Protein AF-A0AAD4I591-F1 (afdb_monomer_lite)

Structure (mmCIF, N/CA/C/O backbone):
data_AF-A0AAD4I591-F1
#
_entry.id   AF-A0AAD4I591-F1
#
loop_
_atom_site.group_PDB
_atom_site.id
_atom_site.type_symbol
_atom_site.label_atom_id
_atom_site.label_alt_id
_atom_site.label_comp_id
_atom_site.label_asym_id
_atom_site.label_entity_id
_atom_site.label_seq_id
_atom_site.pdbx_PDB_ins_code
_atom_site.Cartn_x
_atom_site.Cartn_y
_atom_site.Cartn_z
_atom_site.occupancy
_atom_site.B_iso_or_equiv
_atom_site.auth_seq_id
_atom_site.auth_comp_id
_atom_site.auth_asym_id
_atom_site.auth_atom_id
_atom_site.pdbx_PDB_model_num
ATOM 1 N N . MET A 1 1 ? 13.982 -18.027 42.785 1.00 42.19 1 MET A N 1
ATOM 2 C CA . MET A 1 1 ? 13.248 -16.759 42.593 1.00 42.19 1 MET A CA 1
ATOM 3 C C . MET A 1 1 ? 14.279 -15.648 42.634 1.00 42.19 1 MET A C 1
ATOM 5 O O . MET A 1 1 ? 14.661 -15.231 43.717 1.00 42.19 1 MET A O 1
ATOM 9 N N . GLU A 1 2 ? 14.818 -15.269 41.477 1.00 45.62 2 GLU A N 1
ATOM 10 C CA . GLU A 1 2 ? 15.781 -14.168 41.370 1.00 45.62 2 GLU A CA 1
ATOM 11 C C . GLU A 1 2 ? 15.021 -12.859 41.145 1.00 45.62 2 GLU A C 1
ATOM 13 O O . GLU A 1 2 ? 14.166 -12.769 40.264 1.00 45.62 2 GLU A O 1
ATOM 18 N N . ALA A 1 3 ? 15.287 -11.869 41.996 1.00 47.56 3 ALA A N 1
ATOM 19 C CA . ALA A 1 3 ? 14.686 -10.546 41.934 1.00 47.56 3 ALA A CA 1
ATOM 20 C C . ALA A 1 3 ? 15.500 -9.650 40.988 1.00 47.56 3 ALA A C 1
ATOM 22 O O . ALA A 1 3 ? 16.698 -9.457 41.189 1.00 47.56 3 ALA A O 1
ATOM 23 N N . PHE A 1 4 ? 14.847 -9.082 39.973 1.00 53.62 4 PHE A N 1
ATOM 24 C CA . PHE A 1 4 ? 15.436 -8.038 39.135 1.00 53.62 4 PHE A CA 1
ATOM 25 C C . PHE A 1 4 ? 15.502 -6.706 39.904 1.00 53.62 4 PHE A C 1
ATOM 27 O O . PHE A 1 4 ? 14.545 -6.367 40.607 1.00 53.62 4 PHE A O 1
ATOM 34 N N . PRO A 1 5 ? 16.586 -5.917 39.777 1.00 58.22 5 PRO A N 1
ATOM 35 C CA . PRO A 1 5 ? 16.683 -4.630 40.449 1.00 58.22 5 PRO A CA 1
ATOM 36 C C . PRO A 1 5 ? 15.761 -3.591 39.794 1.00 58.22 5 PRO A C 1
ATOM 38 O O . PRO A 1 5 ? 15.759 -3.399 38.578 1.00 58.22 5 PRO A O 1
ATOM 41 N N . TYR A 1 6 ? 14.992 -2.899 40.633 1.00 59.50 6 TYR A N 1
ATOM 42 C CA . TYR A 1 6 ? 14.165 -1.753 40.265 1.00 59.50 6 TYR A CA 1
ATOM 43 C C . TYR A 1 6 ? 15.046 -0.538 39.938 1.00 59.50 6 TYR A C 1
ATOM 45 O O . TYR A 1 6 ? 15.875 -0.129 40.751 1.00 59.50 6 TYR A O 1
ATOM 53 N N . ILE A 1 7 ? 14.851 0.054 38.757 1.00 50.44 7 ILE A N 1
ATOM 54 C CA . ILE A 1 7 ? 15.525 1.282 38.314 1.00 50.44 7 ILE A CA 1
ATOM 55 C C . ILE A 1 7 ? 14.495 2.416 38.331 1.00 50.44 7 ILE A C 1
ATOM 57 O O . ILE A 1 7 ? 13.458 2.327 37.676 1.00 50.44 7 ILE A O 1
ATOM 61 N N . SER A 1 8 ? 14.772 3.482 39.085 1.00 45.28 8 SER A N 1
ATOM 62 C CA . SER A 1 8 ? 13.875 4.634 39.220 1.00 45.28 8 SER A CA 1
ATOM 63 C C . SER A 1 8 ? 13.848 5.505 37.948 1.00 45.28 8 SER A C 1
ATOM 65 O O . SER A 1 8 ? 14.886 5.729 37.318 1.00 45.28 8 SER A O 1
ATOM 67 N N . PRO A 1 9 ? 12.683 6.058 37.557 1.00 44.25 9 PRO A N 1
ATOM 68 C CA . PRO A 1 9 ? 12.544 6.853 36.343 1.00 44.25 9 PRO A CA 1
ATOM 69 C C . PRO A 1 9 ? 12.802 8.336 36.626 1.00 44.25 9 PRO A C 1
ATOM 71 O O . PRO A 1 9 ? 11.922 9.168 36.451 1.00 44.25 9 PRO A O 1
ATOM 74 N N . GLN A 1 10 ? 14.003 8.694 37.077 1.00 47.44 10 GLN A N 1
ATOM 75 C CA . GLN A 1 10 ? 14.439 10.093 37.082 1.00 47.44 10 GLN A CA 1
ATOM 76 C C . GLN A 1 10 ? 15.934 10.173 36.822 1.00 47.44 10 GLN A C 1
ATOM 78 O O . GLN A 1 10 ? 16.696 10.267 37.771 1.00 47.44 10 GLN A O 1
ATOM 83 N N . LEU A 1 11 ? 16.345 10.103 35.549 1.00 50.50 11 LEU A N 1
ATOM 84 C CA . LEU A 1 11 ? 17.637 10.622 35.059 1.00 50.50 11 LEU A CA 1
ATOM 85 C C . LEU A 1 11 ? 17.836 10.319 33.566 1.00 50.50 11 LEU A C 1
ATOM 87 O O . LEU A 1 11 ? 18.736 9.571 33.214 1.00 50.50 11 LEU A O 1
ATOM 91 N N . LYS A 1 12 ? 17.030 10.900 32.664 1.00 46.44 12 LYS A N 1
ATOM 92 C CA . LYS A 1 12 ? 17.409 11.030 31.235 1.00 46.44 12 LYS A CA 1
ATOM 93 C C . LYS A 1 12 ? 16.804 12.268 30.565 1.00 46.44 12 LYS A C 1
ATOM 95 O O . LYS A 1 12 ? 16.137 12.138 29.558 1.00 46.44 12 LYS A O 1
ATOM 100 N N . TYR A 1 13 ? 17.057 13.458 31.110 1.00 46.97 13 TYR A N 1
ATOM 101 C CA . TYR A 1 13 ? 17.073 14.720 30.349 1.00 46.97 13 TYR A CA 1
ATOM 102 C C . TYR A 1 13 ? 17.974 15.710 31.096 1.00 46.97 13 TYR A C 1
ATOM 104 O O . TYR A 1 13 ? 17.528 16.454 31.962 1.00 46.97 13 TYR A O 1
ATOM 112 N N . SER A 1 14 ? 19.274 15.671 30.810 1.00 47.94 14 SER A N 1
ATOM 113 C CA . SER A 1 14 ? 20.259 16.611 31.355 1.00 47.94 14 SER A CA 1
ATOM 114 C C . SER A 1 14 ? 21.158 17.069 30.216 1.00 47.94 14 SER A C 1
ATOM 116 O O . SER A 1 14 ? 22.250 16.546 30.019 1.00 47.94 14 SER A O 1
ATOM 118 N N . GLY A 1 15 ? 20.641 18.016 29.438 1.00 50.25 15 GLY A N 1
ATOM 119 C CA . GLY A 1 15 ? 21.371 18.693 28.369 1.00 50.25 15 GLY A CA 1
ATOM 120 C C . GLY A 1 15 ? 21.110 20.197 28.309 1.00 50.25 15 GLY A C 1
ATOM 121 O O . GLY A 1 15 ? 21.492 20.812 27.327 1.00 50.25 15 GLY A O 1
ATOM 122 N N . LEU A 1 16 ? 20.466 20.788 29.324 1.00 46.84 16 LEU A N 1
ATOM 123 C CA . LEU A 1 16 ? 20.370 22.243 29.457 1.00 46.84 16 LEU A CA 1
ATOM 124 C C . LEU A 1 16 ? 21.172 22.698 30.667 1.00 46.84 16 LEU A C 1
ATOM 126 O O . LEU A 1 16 ? 21.016 22.172 31.774 1.00 46.84 16 LEU A O 1
ATOM 130 N N . THR A 1 17 ? 22.027 23.687 30.446 1.00 59.69 17 THR A N 1
ATOM 131 C CA . THR A 1 17 ? 22.798 24.328 31.504 1.00 59.69 17 THR A CA 1
ATOM 132 C C . THR A 1 17 ? 21.902 25.249 32.333 1.00 59.69 17 THR A C 1
ATOM 134 O O . THR A 1 17 ? 20.896 25.782 31.866 1.00 59.69 17 THR A O 1
ATOM 137 N N . ARG A 1 18 ? 22.261 25.452 33.607 1.00 48.25 18 ARG A N 1
ATOM 138 C CA . ARG A 1 18 ? 21.497 26.275 34.563 1.00 48.25 18 ARG A CA 1
ATOM 139 C C . ARG A 1 18 ? 21.280 27.723 34.084 1.00 48.25 18 ARG A C 1
ATOM 141 O O . ARG A 1 18 ? 20.296 28.331 34.480 1.00 48.25 18 ARG A O 1
ATOM 148 N N . GLN A 1 19 ? 22.143 28.237 33.207 1.00 52.19 19 GLN A N 1
ATOM 149 C CA . GLN A 1 19 ? 22.030 29.574 32.612 1.00 52.19 19 GLN A CA 1
ATOM 150 C C . GLN A 1 19 ? 20.977 29.682 31.495 1.00 52.19 19 GLN A C 1
ATOM 152 O O . GLN A 1 19 ? 20.531 30.784 31.206 1.00 52.19 19 GLN A O 1
ATOM 157 N N . GLU A 1 20 ? 20.524 28.572 30.907 1.00 53.66 20 GLU A N 1
ATOM 158 C CA . GLU A 1 20 ? 19.493 28.571 29.853 1.00 53.66 20 GLU A CA 1
ATOM 159 C C . GLU A 1 20 ? 18.064 28.471 30.423 1.00 53.66 20 GLU A C 1
ATOM 161 O O . GLU A 1 20 ? 17.091 28.713 29.713 1.00 53.66 20 GLU A O 1
ATOM 166 N N . ARG A 1 21 ? 17.920 28.146 31.720 1.00 55.44 21 ARG A N 1
ATOM 167 C CA . ARG A 1 21 ? 16.627 28.120 32.436 1.00 55.44 21 ARG A CA 1
ATOM 168 C C . ARG A 1 21 ? 16.171 29.486 32.951 1.00 55.44 21 ARG A C 1
ATOM 170 O O . ARG A 1 21 ? 14.994 29.642 33.260 1.00 55.44 21 ARG A O 1
ATOM 177 N N . GLU A 1 22 ? 17.071 30.458 33.049 1.00 50.19 22 GLU A N 1
ATOM 178 C CA . GLU A 1 22 ? 16.792 31.783 33.607 1.00 50.19 22 GLU A CA 1
ATOM 179 C C . GLU A 1 22 ? 16.960 32.824 32.492 1.00 50.19 22 GLU A C 1
ATOM 181 O O . GLU A 1 22 ? 18.050 33.327 32.237 1.00 50.19 22 GLU A O 1
ATOM 186 N N . GLY A 1 23 ? 15.871 33.084 31.759 1.00 52.31 23 GLY A N 1
ATOM 187 C CA . GLY A 1 23 ? 15.857 33.952 30.583 1.00 52.31 23 GLY A CA 1
ATOM 188 C C . GLY A 1 23 ? 16.384 35.361 30.858 1.00 52.31 23 GLY A C 1
ATOM 189 O O . GLY A 1 23 ? 15.701 36.179 31.472 1.00 52.31 23 GLY A O 1
ATOM 190 N N . LEU A 1 24 ? 17.576 35.657 30.334 1.00 40.91 24 LEU A N 1
ATOM 191 C CA . LEU A 1 24 ? 18.150 36.997 30.247 1.00 40.91 24 LEU A CA 1
ATOM 192 C C . LEU A 1 24 ? 18.848 37.170 28.890 1.00 40.91 24 LEU A C 1
ATOM 194 O O . LEU A 1 24 ? 19.688 36.367 28.489 1.00 40.91 24 LEU A O 1
ATOM 198 N N . ALA A 1 25 ? 18.468 38.228 28.173 1.00 44.16 25 ALA A N 1
ATOM 199 C CA . ALA A 1 25 ? 18.944 38.556 26.834 1.00 44.16 25 ALA A CA 1
ATOM 200 C C . ALA A 1 25 ? 20.448 38.889 26.816 1.00 44.16 25 ALA A C 1
ATOM 202 O O . ALA A 1 25 ? 20.895 39.820 27.492 1.00 44.16 25 ALA A O 1
ATOM 203 N N . ALA A 1 26 ? 21.224 38.172 25.998 1.00 38.06 26 ALA A N 1
ATOM 204 C CA . ALA A 1 26 ? 22.636 38.463 25.775 1.00 38.06 26 ALA A CA 1
ATOM 205 C C . ALA A 1 26 ? 22.819 39.373 24.549 1.00 38.06 26 ALA A C 1
ATOM 207 O O . ALA A 1 26 ? 22.425 39.043 23.433 1.00 38.06 26 ALA A O 1
ATOM 208 N N . LYS A 1 27 ? 23.418 40.540 24.804 1.00 36.91 27 LYS A N 1
ATOM 209 C CA . LYS A 1 27 ? 23.790 41.584 23.842 1.00 36.91 27 LYS A CA 1
ATOM 210 C C . LYS A 1 27 ? 24.867 41.097 22.865 1.00 36.91 27 LYS A C 1
ATOM 212 O O . LYS A 1 27 ? 25.869 40.524 23.290 1.00 36.91 27 LYS A O 1
ATOM 217 N N . GLU A 1 28 ? 24.694 41.429 21.589 1.00 38.03 28 GLU A N 1
ATOM 218 C CA . GLU A 1 28 ? 25.698 41.274 20.533 1.00 38.03 28 GLU A CA 1
ATOM 219 C C . GLU A 1 28 ? 26.996 42.036 20.849 1.00 38.03 28 GLU A C 1
ATOM 221 O O . GLU A 1 28 ? 26.977 43.184 21.306 1.00 38.03 28 GLU A O 1
ATOM 226 N N . LYS A 1 29 ? 28.137 41.411 20.538 1.00 37.94 29 LYS A N 1
ATOM 227 C CA . LYS A 1 29 ? 29.426 42.083 20.327 1.00 37.94 29 LYS A CA 1
ATOM 228 C C . LYS A 1 29 ? 30.139 41.477 19.109 1.00 37.94 29 LYS A C 1
ATOM 230 O O . LYS A 1 29 ? 29.993 40.280 18.866 1.00 37.94 29 LYS A O 1
ATOM 235 N N . PRO A 1 30 ? 30.891 42.289 18.344 1.00 34.69 30 PRO A N 1
ATOM 236 C CA . PRO A 1 30 ? 31.357 41.933 17.007 1.00 34.69 30 PRO A CA 1
ATOM 237 C C . PRO A 1 30 ? 32.593 41.027 17.046 1.00 34.69 30 PRO A C 1
ATOM 239 O O . PRO A 1 30 ? 33.481 41.210 17.878 1.00 34.69 30 PRO A O 1
ATOM 242 N N . ALA A 1 31 ? 32.669 40.078 16.110 1.00 33.62 31 ALA A N 1
ATOM 243 C CA . ALA A 1 31 ? 33.818 39.195 15.946 1.00 33.62 31 ALA A CA 1
ATOM 244 C C . ALA A 1 31 ? 34.879 39.831 15.032 1.00 33.62 31 ALA A C 1
ATOM 246 O O . ALA A 1 31 ? 34.648 40.090 13.851 1.00 33.62 31 ALA A O 1
ATOM 247 N N . THR A 1 32 ? 36.055 40.068 15.606 1.00 34.03 32 THR A N 1
ATOM 248 C CA . THR A 1 32 ? 37.301 40.432 14.929 1.00 34.03 32 THR A CA 1
ATOM 249 C C . THR A 1 32 ? 37.974 39.226 14.269 1.00 34.03 32 THR A C 1
ATOM 251 O O . THR A 1 32 ? 37.968 38.114 14.790 1.00 34.03 32 THR A O 1
ATOM 254 N N . MET A 1 33 ? 38.591 39.511 13.124 1.00 35.06 33 MET A N 1
ATOM 255 C CA . MET A 1 33 ? 39.452 38.663 12.301 1.00 35.06 33 MET A CA 1
ATOM 256 C C . MET A 1 33 ? 40.642 38.022 13.049 1.00 35.06 33 MET A C 1
ATOM 258 O O . MET A 1 33 ? 41.307 38.683 13.842 1.00 35.06 33 MET A O 1
ATOM 262 N N . ASN A 1 34 ? 40.983 36.812 12.580 1.00 35.06 34 ASN A N 1
ATOM 263 C CA . ASN A 1 34 ? 42.313 36.191 12.447 1.00 35.06 34 ASN A CA 1
ATOM 264 C C . ASN A 1 34 ? 42.807 35.134 13.464 1.00 35.06 34 ASN A C 1
ATOM 266 O O . ASN A 1 34 ? 43.085 35.406 14.623 1.00 35.06 34 ASN A O 1
ATOM 270 N N . GLN A 1 35 ? 43.107 33.974 12.853 1.00 36.06 35 GLN A N 1
ATOM 271 C CA . GLN A 1 35 ? 44.185 33.009 13.118 1.00 36.06 35 GLN A CA 1
ATOM 272 C C . GLN A 1 35 ? 43.997 31.916 14.184 1.00 36.06 35 GLN A C 1
ATOM 274 O O . GLN A 1 35 ? 44.296 32.084 15.358 1.00 36.06 35 GLN A O 1
ATOM 279 N N . ALA A 1 36 ? 43.713 30.710 13.680 1.00 33.84 36 ALA A N 1
ATOM 280 C CA . ALA A 1 36 ? 44.254 29.457 14.205 1.00 33.84 36 ALA A CA 1
ATOM 281 C C . ALA A 1 36 ? 44.559 28.508 13.026 1.00 33.84 36 ALA A C 1
ATOM 283 O O . ALA A 1 36 ? 43.738 27.683 12.638 1.00 33.84 36 ALA A O 1
ATOM 284 N N . ASN A 1 37 ? 45.739 28.668 12.415 1.00 37.03 37 ASN A N 1
ATOM 285 C CA . ASN A 1 37 ? 46.301 27.695 11.474 1.00 37.03 37 ASN A CA 1
ATOM 286 C C . ASN A 1 37 ? 47.086 26.646 12.272 1.00 37.03 37 ASN A C 1
ATOM 288 O O . ASN A 1 37 ? 48.091 26.975 12.899 1.00 37.03 37 ASN A O 1
ATOM 292 N N . SER A 1 38 ? 46.652 25.387 12.233 1.00 39.78 38 SER A N 1
ATOM 293 C CA . SER A 1 38 ? 47.436 24.250 12.725 1.00 39.78 38 SER A CA 1
ATOM 294 C C . SER A 1 38 ? 48.428 23.784 11.643 1.00 39.78 38 SER A C 1
ATOM 296 O O . SER A 1 38 ? 48.044 23.659 10.477 1.00 39.78 38 SER A O 1
ATOM 298 N N . PRO A 1 39 ? 49.697 23.495 11.984 1.00 43.94 39 PRO A N 1
ATOM 299 C CA . PRO A 1 39 ? 50.708 23.067 11.023 1.00 43.94 39 PRO A CA 1
ATOM 300 C C . PRO A 1 39 ? 50.558 21.564 10.758 1.00 43.94 39 PRO A C 1
ATOM 302 O O . PRO A 1 39 ? 51.235 20.740 11.363 1.00 43.94 39 PRO A O 1
ATOM 305 N N . GLY A 1 40 ? 49.625 21.188 9.885 1.00 48.91 40 GLY A N 1
ATOM 306 C CA . GLY A 1 40 ? 49.428 19.774 9.534 1.00 48.91 40 GLY A CA 1
ATOM 307 C C . GLY A 1 40 ? 48.604 19.494 8.279 1.00 48.91 40 GLY A C 1
ATOM 308 O O . GLY A 1 40 ? 48.626 18.376 7.779 1.00 48.91 40 GLY A O 1
ATOM 309 N N . THR A 1 41 ? 47.913 20.488 7.720 1.00 48.19 41 THR A N 1
ATOM 310 C CA . THR A 1 41 ? 46.922 20.276 6.647 1.00 48.19 41 THR A CA 1
ATOM 311 C C . THR A 1 41 ? 47.361 20.718 5.246 1.00 48.19 41 THR A C 1
ATOM 313 O O . THR A 1 41 ? 46.601 20.556 4.298 1.00 48.19 41 THR A O 1
ATOM 316 N N . ASN A 1 42 ? 48.601 21.183 5.055 1.00 44.47 42 ASN A N 1
ATOM 317 C CA . ASN A 1 42 ? 49.055 21.735 3.763 1.00 44.47 42 ASN A CA 1
ATOM 318 C C . ASN A 1 42 ? 49.635 20.723 2.753 1.00 44.47 42 ASN A C 1
ATOM 320 O O . ASN A 1 42 ? 50.062 21.127 1.672 1.00 44.47 42 ASN A O 1
ATOM 324 N N . SER A 1 43 ? 49.625 19.420 3.047 1.00 43.09 43 SER A N 1
ATOM 325 C CA . SER A 1 43 ? 50.171 18.404 2.125 1.00 43.09 43 SER A CA 1
ATOM 326 C C . SER A 1 43 ? 49.113 17.625 1.337 1.00 43.09 43 SER A C 1
ATOM 328 O O . SER A 1 43 ? 49.468 16.914 0.403 1.00 43.09 43 SER A O 1
ATOM 330 N N . ALA A 1 44 ? 47.823 17.762 1.660 1.00 45.09 44 ALA A N 1
ATOM 331 C CA . ALA A 1 44 ? 46.748 17.011 0.994 1.00 45.09 44 ALA A CA 1
ATOM 332 C C . ALA A 1 44 ? 46.063 17.777 -0.156 1.00 45.09 44 ALA A C 1
ATOM 334 O O . ALA A 1 44 ? 45.133 17.263 -0.771 1.00 45.0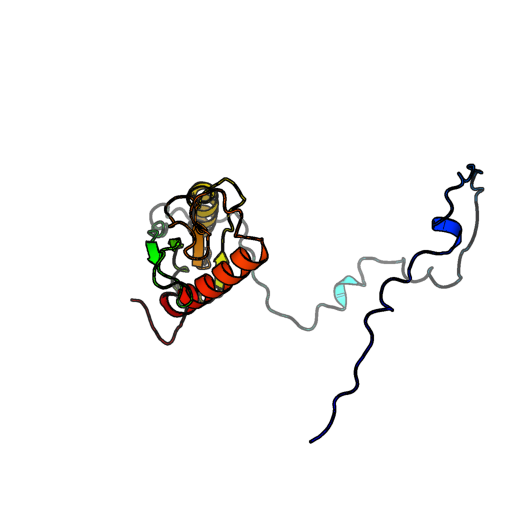9 44 ALA A O 1
ATOM 335 N N . GLN A 1 45 ? 46.516 18.995 -0.467 1.00 49.91 45 GLN A N 1
ATOM 336 C CA . GLN A 1 45 ? 45.840 19.899 -1.404 1.00 49.91 45 GLN A CA 1
ATOM 337 C C . GLN A 1 45 ? 46.609 20.116 -2.719 1.00 49.91 45 GLN A C 1
ATOM 339 O O . GLN A 1 45 ? 46.467 21.146 -3.376 1.00 49.91 45 GLN A O 1
ATOM 344 N N . LYS A 1 46 ? 47.431 19.140 -3.119 1.00 49.75 46 LYS A N 1
ATOM 345 C CA . LYS A 1 46 ? 48.044 19.082 -4.452 1.00 49.75 46 LYS A CA 1
ATOM 346 C C . LYS A 1 46 ? 47.657 17.755 -5.113 1.00 49.75 46 LYS A C 1
ATOM 348 O O . LYS A 1 46 ? 48.010 16.700 -4.606 1.00 49.75 46 LYS A O 1
ATOM 353 N N . ASP A 1 47 ? 46.948 17.855 -6.237 1.00 47.94 47 ASP A N 1
ATOM 354 C CA . ASP A 1 47 ? 46.473 16.794 -7.147 1.00 47.94 47 ASP A CA 1
ATOM 355 C C . ASP A 1 47 ? 45.168 16.041 -6.789 1.00 47.94 47 ASP A C 1
ATOM 357 O O . ASP A 1 47 ? 45.212 14.895 -6.337 1.00 47.94 47 ASP A O 1
ATOM 361 N N . PRO A 1 48 ? 43.981 16.575 -7.156 1.00 47.28 48 PRO A N 1
ATOM 362 C CA . PRO A 1 48 ? 42.722 15.816 -7.121 1.00 47.28 48 PRO A CA 1
ATOM 363 C C . PRO A 1 48 ? 42.668 14.644 -8.128 1.00 47.28 48 PRO A C 1
ATOM 365 O O . PRO A 1 48 ? 41.771 13.811 -8.058 1.00 47.28 48 PRO A O 1
ATOM 368 N N . ILE A 1 49 ? 43.639 14.534 -9.045 1.00 46.88 49 ILE A N 1
ATOM 369 C CA . ILE A 1 49 ? 43.671 13.501 -10.098 1.00 46.88 49 ILE A CA 1
ATOM 370 C C . ILE A 1 49 ? 44.280 12.173 -9.602 1.00 46.88 49 ILE A C 1
ATOM 372 O O . ILE A 1 49 ? 44.017 11.118 -10.178 1.00 46.88 49 ILE A O 1
ATOM 376 N N . LYS A 1 50 ? 45.069 12.173 -8.517 1.00 44.94 50 LYS A N 1
ATOM 377 C CA . LYS A 1 50 ? 45.775 10.958 -8.054 1.00 44.94 50 LYS A CA 1
ATOM 378 C C . LYS A 1 50 ? 45.044 10.176 -6.962 1.00 44.94 50 LYS A C 1
ATOM 380 O O . LYS A 1 50 ? 45.257 8.970 -6.855 1.00 44.94 50 LYS A O 1
ATOM 385 N N . THR A 1 51 ? 44.142 10.802 -6.208 1.00 42.59 51 THR A N 1
ATOM 386 C CA . THR A 1 51 ? 43.374 10.114 -5.151 1.00 42.59 51 THR A CA 1
ATOM 387 C C . THR A 1 51 ? 42.262 9.221 -5.719 1.00 42.59 51 THR A C 1
ATOM 389 O O . THR A 1 51 ? 41.864 8.258 -5.072 1.00 42.59 51 THR A O 1
ATOM 392 N N . ALA A 1 52 ? 41.825 9.458 -6.962 1.00 42.62 52 ALA A N 1
ATOM 393 C CA . ALA A 1 52 ? 40.790 8.657 -7.624 1.00 42.62 52 ALA A CA 1
ATOM 394 C C . ALA A 1 52 ? 41.257 7.254 -8.070 1.00 42.62 52 ALA A C 1
ATOM 396 O O . ALA A 1 52 ? 40.429 6.372 -8.258 1.00 42.62 52 ALA A O 1
ATOM 397 N N . ARG A 1 53 ? 42.570 7.003 -8.199 1.00 46.97 53 ARG A N 1
ATOM 398 C CA . ARG A 1 53 ? 43.094 5.724 -8.726 1.00 46.97 53 ARG A CA 1
ATOM 399 C C . ARG A 1 53 ? 43.312 4.622 -7.688 1.00 46.97 53 ARG A C 1
ATOM 401 O O . ARG A 1 53 ? 43.605 3.493 -8.062 1.00 46.97 53 ARG A O 1
ATOM 408 N N . LYS A 1 54 ? 43.219 4.912 -6.385 1.00 42.84 54 LYS A N 1
ATOM 409 C CA . LYS A 1 54 ? 43.595 3.930 -5.345 1.00 42.84 54 LYS A CA 1
ATOM 410 C C . LYS A 1 54 ? 42.427 3.122 -4.765 1.00 42.84 54 LYS A C 1
ATOM 412 O O . LYS A 1 54 ? 42.670 2.229 -3.963 1.00 42.84 54 LYS A O 1
ATOM 417 N N . HIS A 1 55 ? 41.195 3.387 -5.203 1.00 40.75 55 HIS A N 1
ATOM 418 C CA . HIS A 1 55 ? 39.995 2.630 -4.816 1.00 40.75 55 HIS A CA 1
ATOM 419 C C . HIS A 1 55 ? 39.367 1.830 -5.977 1.00 40.75 55 HIS A C 1
ATOM 421 O O . HIS A 1 55 ? 38.234 1.379 -5.867 1.00 40.75 55 HIS A O 1
ATOM 427 N N . GLU A 1 56 ? 40.104 1.605 -7.071 1.00 44.31 56 GLU A N 1
ATOM 428 C CA . GLU A 1 56 ? 39.655 0.786 -8.217 1.00 44.31 56 GLU A CA 1
ATOM 429 C C . GLU A 1 56 ? 39.896 -0.728 -8.049 1.00 44.31 56 GLU A C 1
ATOM 431 O O . GLU A 1 56 ? 39.589 -1.509 -8.946 1.00 44.31 56 GLU A O 1
ATOM 436 N N . SER A 1 57 ? 40.408 -1.188 -6.904 1.00 49.41 57 SER A N 1
ATOM 437 C CA . SER A 1 57 ? 40.581 -2.621 -6.641 1.00 49.41 57 SER A CA 1
ATOM 438 C C . SER A 1 57 ? 39.577 -3.083 -5.590 1.00 49.41 57 SER A C 1
ATOM 440 O O . SER A 1 57 ? 39.695 -2.713 -4.426 1.00 49.41 57 SER A O 1
ATOM 442 N N . MET A 1 58 ? 38.625 -3.916 -6.028 1.00 45.97 58 MET A N 1
ATOM 443 C CA . MET A 1 58 ? 37.533 -4.564 -5.277 1.00 45.97 58 MET A CA 1
ATOM 444 C C . MET A 1 58 ? 36.167 -3.855 -5.292 1.00 45.97 58 MET A C 1
ATOM 446 O O . MET A 1 58 ? 35.660 -3.437 -4.258 1.00 45.97 58 MET A O 1
ATOM 450 N N . ASN A 1 59 ? 35.528 -3.794 -6.468 1.00 43.00 59 ASN A N 1
ATOM 451 C CA . ASN A 1 59 ? 34.129 -4.230 -6.652 1.00 43.00 59 ASN A CA 1
ATOM 452 C C . ASN A 1 59 ? 33.701 -4.096 -8.125 1.00 43.00 59 ASN A C 1
ATOM 454 O O . ASN A 1 59 ? 33.066 -3.126 -8.530 1.00 43.00 59 ASN A O 1
ATOM 458 N N . ASN A 1 60 ? 34.000 -5.113 -8.938 1.00 40.38 60 ASN A N 1
ATOM 459 C CA . ASN A 1 60 ? 33.465 -5.236 -10.298 1.00 40.38 60 ASN A CA 1
ATOM 460 C C . ASN A 1 60 ? 32.007 -5.739 -10.282 1.00 40.38 60 ASN A C 1
ATOM 462 O O . ASN A 1 60 ? 31.703 -6.836 -10.743 1.00 40.38 60 ASN A O 1
ATOM 466 N N . ARG A 1 61 ? 31.077 -4.921 -9.781 1.00 46.00 61 ARG A N 1
ATOM 467 C CA . ARG A 1 61 ? 29.667 -4.972 -10.207 1.00 46.00 61 ARG A CA 1
ATOM 468 C C . ARG A 1 61 ? 29.321 -3.635 -10.838 1.00 46.00 61 ARG A C 1
ATOM 470 O O . ARG A 1 61 ? 28.660 -2.789 -10.247 1.00 46.00 61 ARG A O 1
ATOM 477 N N . SER A 1 62 ? 29.835 -3.457 -12.048 1.00 42.62 62 SER A N 1
ATOM 478 C CA . SER A 1 62 ? 29.432 -2.371 -12.926 1.00 42.62 62 SER A CA 1
ATOM 479 C C . SER A 1 62 ? 28.025 -2.686 -13.435 1.00 42.62 62 SER A C 1
ATOM 481 O O . SER A 1 62 ? 27.849 -3.514 -14.328 1.00 42.62 62 SER A O 1
ATOM 483 N N . TYR A 1 63 ? 27.006 -2.091 -12.816 1.00 48.00 63 TYR A N 1
ATOM 484 C CA . TYR A 1 63 ? 25.689 -2.007 -13.435 1.00 48.00 63 TYR A CA 1
ATOM 485 C C . TYR A 1 63 ? 25.809 -0.965 -14.543 1.00 48.00 63 TYR A C 1
ATOM 487 O O . TYR A 1 63 ? 25.883 0.232 -14.268 1.00 48.00 63 TYR A O 1
ATOM 495 N N . ALA A 1 64 ? 25.897 -1.419 -15.791 1.00 43.34 64 ALA A N 1
ATOM 496 C CA . ALA A 1 64 ? 25.827 -0.522 -16.930 1.00 43.34 64 ALA A CA 1
ATOM 497 C C . ALA A 1 64 ? 24.455 0.165 -16.906 1.00 43.34 64 ALA A C 1
ATOM 499 O O . ALA A 1 64 ? 23.429 -0.483 -17.101 1.00 43.34 64 ALA A O 1
ATOM 500 N N . ILE A 1 65 ? 24.437 1.467 -16.621 1.00 45.97 65 ILE A N 1
ATOM 501 C CA . ILE A 1 65 ? 23.266 2.316 -16.838 1.00 45.97 65 ILE A CA 1
ATOM 502 C C . ILE A 1 65 ? 23.132 2.446 -18.362 1.00 45.97 65 ILE A C 1
ATOM 504 O O . ILE A 1 65 ? 24.058 2.967 -18.989 1.00 45.97 65 ILE A O 1
ATOM 508 N N . PRO A 1 66 ? 22.049 1.963 -18.995 1.00 47.66 66 PRO A N 1
ATOM 509 C CA . PRO A 1 66 ? 21.869 2.150 -20.426 1.00 47.66 66 PRO A CA 1
ATOM 510 C C . PRO A 1 66 ? 21.709 3.646 -20.718 1.00 47.66 66 PRO A C 1
ATOM 512 O O . PRO A 1 66 ? 20.852 4.312 -20.136 1.00 47.66 66 PRO A O 1
ATOM 515 N N . PHE A 1 67 ? 22.544 4.182 -21.607 1.00 43.88 67 PHE A N 1
ATOM 516 C CA . PHE A 1 67 ? 22.382 5.538 -22.127 1.00 43.88 67 PHE A CA 1
ATOM 517 C C . PHE A 1 67 ? 21.089 5.629 -22.961 1.00 43.88 67 PHE A C 1
ATOM 519 O O . PHE A 1 67 ? 20.837 4.744 -23.786 1.00 43.88 67 PHE A O 1
ATOM 526 N N . PRO A 1 68 ? 20.286 6.698 -22.811 1.00 46.06 68 PRO A N 1
ATOM 527 C CA . PRO A 1 68 ? 19.097 6.922 -23.622 1.00 46.06 68 PRO A CA 1
ATOM 528 C C . PRO A 1 68 ? 19.535 7.416 -25.006 1.00 46.06 68 PRO A C 1
ATOM 530 O O . PRO A 1 68 ? 19.743 8.607 -25.216 1.00 46.06 68 PRO A O 1
ATOM 533 N N . GLY A 1 69 ? 19.758 6.496 -25.944 1.00 45.03 69 GLY A N 1
ATOM 534 C CA . GLY A 1 69 ? 20.178 6.875 -27.298 1.00 45.03 69 GLY A CA 1
ATOM 535 C C . GLY A 1 69 ? 20.265 5.763 -28.341 1.00 45.03 69 GLY A C 1
ATOM 536 O O . GLY A 1 69 ? 20.476 6.072 -29.507 1.00 45.03 69 GLY A O 1
ATOM 537 N N . SER A 1 70 ? 20.078 4.491 -27.978 1.00 42.44 70 SER A N 1
ATOM 538 C CA . SER A 1 70 ? 20.037 3.391 -28.953 1.00 42.44 70 SER A CA 1
ATOM 539 C C . SER A 1 70 ? 18.606 2.883 -29.096 1.00 42.44 70 SER A C 1
ATOM 541 O O . SER A 1 70 ? 18.200 1.913 -28.457 1.00 42.44 70 SER A O 1
ATOM 543 N N . ILE A 1 71 ? 17.813 3.610 -29.879 1.00 45.62 71 ILE A N 1
ATOM 544 C CA . ILE A 1 71 ? 16.425 3.265 -30.185 1.00 45.62 71 ILE A CA 1
ATOM 545 C C . ILE A 1 71 ? 16.464 2.342 -31.406 1.00 45.62 71 ILE A C 1
ATOM 547 O O . ILE A 1 71 ? 16.421 2.795 -32.545 1.00 45.62 71 ILE A O 1
ATOM 551 N N . ASN A 1 72 ? 16.592 1.035 -31.174 1.00 47.25 72 ASN A N 1
ATOM 552 C CA . ASN A 1 72 ? 16.181 0.065 -32.182 1.00 47.25 72 ASN A CA 1
ATOM 553 C C . ASN A 1 72 ? 14.649 0.062 -32.190 1.00 47.25 72 ASN A C 1
ATOM 555 O O . ASN A 1 72 ? 14.009 -0.398 -31.245 1.00 47.25 72 ASN A O 1
ATOM 559 N N . SER A 1 73 ? 14.089 0.626 -33.255 1.00 45.50 73 SER A N 1
ATOM 560 C CA . SER A 1 73 ? 12.669 0.701 -33.588 1.00 45.50 73 SER A CA 1
ATOM 561 C C . SER A 1 73 ? 12.061 -0.696 -33.751 1.00 45.50 73 SER A C 1
ATOM 563 O O . SER A 1 73 ? 11.994 -1.247 -34.846 1.00 45.50 73 SER A O 1
ATOM 565 N N . SER A 1 74 ? 11.632 -1.268 -32.631 1.00 53.03 74 SER A N 1
ATOM 566 C CA . SER A 1 74 ? 10.567 -2.272 -32.559 1.00 53.03 74 SER A CA 1
ATOM 567 C C . SER A 1 74 ? 9.542 -1.715 -31.576 1.00 53.03 74 SER A C 1
ATOM 569 O O . SER A 1 74 ? 9.516 -2.072 -30.401 1.00 53.03 74 SER A O 1
ATOM 571 N N . GLU A 1 75 ? 8.778 -0.722 -32.037 1.00 53.97 75 GLU A N 1
ATOM 572 C CA . GLU A 1 75 ? 7.739 -0.053 -31.239 1.00 53.97 75 GLU A CA 1
ATOM 573 C C . GLU A 1 75 ? 6.588 -1.006 -30.845 1.00 53.97 75 GLU A C 1
ATOM 575 O O . GLU A 1 75 ? 5.765 -0.645 -30.012 1.00 53.97 75 GLU A O 1
ATOM 580 N N . ASP A 1 76 ? 6.586 -2.242 -31.361 1.00 58.19 76 ASP A N 1
ATOM 581 C CA . ASP A 1 76 ? 5.518 -3.237 -31.184 1.00 58.19 76 ASP A CA 1
ATOM 582 C C . ASP A 1 76 ? 5.703 -4.234 -30.021 1.00 58.19 76 ASP A C 1
ATOM 584 O O . ASP A 1 76 ? 4.794 -5.008 -29.748 1.00 58.19 76 ASP A O 1
ATOM 588 N N . ASP A 1 77 ? 6.832 -4.223 -29.302 1.00 72.50 77 ASP A N 1
ATOM 589 C CA . ASP A 1 77 ? 7.121 -5.219 -28.245 1.00 72.50 77 ASP A CA 1
ATOM 590 C C . ASP A 1 77 ? 7.316 -4.577 -26.856 1.00 72.50 77 ASP A C 1
ATOM 592 O O . ASP A 1 77 ? 8.206 -4.954 -26.081 1.00 72.50 77 ASP A O 1
ATOM 596 N N . THR A 1 78 ? 6.524 -3.555 -26.509 1.00 73.25 78 THR A N 1
ATOM 597 C CA . THR A 1 78 ? 6.464 -3.128 -25.102 1.00 73.25 78 THR A CA 1
ATOM 598 C C . THR A 1 78 ? 5.669 -4.157 -24.292 1.00 73.25 78 THR A C 1
ATOM 600 O O . THR A 1 78 ? 4.592 -4.574 -24.719 1.00 73.25 78 THR A O 1
ATOM 603 N N . PRO A 1 79 ? 6.179 -4.615 -23.130 1.00 80.06 79 PRO A N 1
ATOM 604 C CA . PRO A 1 79 ? 5.402 -5.486 -22.260 1.00 80.06 79 PRO A CA 1
ATOM 605 C C . PRO A 1 79 ? 4.069 -4.815 -21.902 1.00 80.06 79 PRO A C 1
ATOM 607 O O . PRO A 1 79 ? 4.064 -3.602 -21.665 1.00 80.06 79 PRO A O 1
ATOM 610 N N . PRO A 1 80 ? 2.959 -5.571 -21.823 1.00 87.00 80 PRO A N 1
ATOM 611 C CA . PRO A 1 80 ? 1.687 -5.000 -21.414 1.00 87.00 80 PRO A CA 1
ATOM 612 C C . PRO A 1 80 ? 1.801 -4.418 -20.005 1.00 87.00 80 PRO A C 1
ATOM 614 O O . PRO A 1 80 ? 2.571 -4.900 -19.165 1.00 87.00 80 PRO A O 1
ATOM 617 N N . PHE A 1 81 ? 1.013 -3.377 -19.749 1.00 91.25 81 PHE A N 1
ATOM 618 C CA . PHE A 1 81 ? 0.884 -2.828 -18.409 1.00 91.25 81 PHE A CA 1
ATOM 619 C C . PHE A 1 81 ? 0.303 -3.901 -17.470 1.00 91.25 81 PHE A C 1
ATOM 621 O O . PHE A 1 81 ? -0.617 -4.609 -17.880 1.00 91.25 81 PHE A O 1
ATOM 628 N N . PRO A 1 82 ? 0.839 -4.079 -16.249 1.00 92.81 82 PRO A N 1
ATOM 629 C CA . PRO A 1 82 ? 0.342 -5.099 -15.336 1.00 92.81 82 PRO A CA 1
ATOM 630 C C . PRO A 1 82 ? -1.068 -4.763 -14.849 1.00 92.81 82 PRO A C 1
ATOM 632 O O . PRO A 1 82 ? -1.353 -3.614 -14.509 1.00 92.81 82 PRO A O 1
ATOM 635 N N . ASP A 1 83 ? -1.913 -5.784 -14.745 1.00 93.44 83 ASP A N 1
ATOM 636 C CA . ASP A 1 83 ? -3.222 -5.650 -14.115 1.00 93.44 83 ASP A CA 1
ATOM 637 C C . ASP A 1 83 ? -3.069 -5.480 -12.600 1.00 93.44 83 ASP A C 1
ATOM 639 O O . ASP A 1 83 ? -2.280 -6.174 -11.949 1.00 93.44 83 ASP A O 1
ATOM 643 N N . ALA A 1 84 ? -3.832 -4.540 -12.046 1.00 95.31 84 ALA A N 1
ATOM 644 C CA . ALA A 1 84 ? -3.907 -4.325 -10.612 1.00 95.31 84 ALA A CA 1
ATOM 645 C C . ALA A 1 84 ? -4.874 -5.326 -9.976 1.00 95.31 84 ALA A C 1
ATOM 647 O O . ALA A 1 84 ? -6.002 -5.500 -10.439 1.00 95.31 84 ALA A O 1
ATOM 648 N N . GLU A 1 85 ? -4.473 -5.917 -8.861 1.00 96.06 85 GLU A N 1
ATOM 649 C CA . GLU A 1 85 ? -5.388 -6.608 -7.966 1.00 96.06 85 GLU A CA 1
ATOM 650 C C . GLU A 1 85 ? -6.016 -5.584 -7.018 1.00 96.06 85 GLU A C 1
ATOM 652 O O . GLU A 1 85 ? -5.327 -4.991 -6.189 1.00 96.06 85 GLU A O 1
ATOM 657 N N . VAL A 1 86 ? -7.327 -5.375 -7.131 1.00 96.94 86 VAL A N 1
ATOM 658 C CA . VAL A 1 86 ? -8.101 -4.562 -6.186 1.00 96.94 86 VAL A CA 1
ATOM 659 C C . VAL A 1 86 ? -8.914 -5.508 -5.320 1.00 96.94 86 VAL A C 1
ATOM 661 O O . VAL A 1 86 ? -9.837 -6.161 -5.803 1.00 96.94 86 VAL A O 1
ATOM 664 N N . SER A 1 87 ? -8.560 -5.591 -4.043 1.00 97.06 87 SER A N 1
ATOM 665 C CA . SER A 1 87 ? -9.111 -6.590 -3.130 1.00 97.06 87 SER A CA 1
ATOM 666 C C . SER A 1 87 ? -9.242 -6.022 -1.715 1.00 97.06 87 SER A C 1
ATOM 668 O O . SER A 1 87 ? -8.984 -4.835 -1.467 1.00 97.06 87 SER A O 1
ATOM 670 N N . SER A 1 88 ? -9.693 -6.860 -0.790 1.00 97.19 88 SER A N 1
ATOM 671 C CA . SER A 1 88 ? -9.755 -6.563 0.631 1.00 97.19 88 SER A CA 1
ATOM 672 C C . SER A 1 88 ? -9.420 -7.792 1.465 1.00 97.19 88 SER A C 1
ATOM 674 O O . SER A 1 88 ? -9.571 -8.932 1.021 1.00 97.19 88 SER A O 1
ATOM 676 N N . LEU A 1 89 ? -8.907 -7.556 2.671 1.00 96.88 89 LEU A N 1
ATOM 677 C CA . LEU A 1 89 ? -8.617 -8.620 3.621 1.00 96.88 89 LEU A CA 1
ATOM 678 C C . LEU A 1 89 ? -8.885 -8.178 5.057 1.00 96.88 89 LEU A C 1
ATOM 680 O O . LEU A 1 89 ? -8.672 -7.018 5.417 1.00 96.88 89 LEU A O 1
ATOM 684 N N . ALA A 1 90 ? -9.310 -9.124 5.890 1.00 97.44 90 ALA A N 1
ATOM 685 C CA . ALA A 1 90 ? -9.393 -8.924 7.326 1.00 97.44 90 ALA A CA 1
ATOM 686 C C . ALA A 1 90 ? -8.023 -9.188 7.947 1.00 97.44 90 ALA A C 1
ATOM 688 O O . ALA A 1 90 ? -7.347 -10.172 7.620 1.00 97.44 90 ALA A O 1
ATOM 689 N N . LEU A 1 91 ? -7.602 -8.319 8.863 1.00 96.06 91 LEU A N 1
ATOM 690 C CA . LEU A 1 91 ? -6.358 -8.554 9.587 1.00 96.06 91 LEU A CA 1
ATOM 691 C C . LEU A 1 91 ? -6.549 -9.693 10.594 1.00 96.06 91 LEU A C 1
ATOM 693 O O . LEU A 1 91 ? -7.580 -9.764 11.260 1.00 96.06 91 LEU A O 1
ATOM 697 N N . ASP A 1 92 ? -5.534 -10.542 10.775 1.00 94.50 92 ASP A N 1
ATOM 698 C CA . ASP A 1 92 ? -5.593 -11.687 11.702 1.00 94.50 92 ASP A CA 1
ATOM 699 C C . ASP A 1 92 ? -5.918 -11.237 13.144 1.00 94.50 92 ASP A C 1
ATOM 701 O O . ASP A 1 92 ? -6.515 -11.976 13.923 1.00 94.50 92 ASP A O 1
ATOM 705 N N . ASN A 1 93 ? -5.536 -10.008 13.510 1.00 90.75 93 ASN A N 1
ATOM 706 C CA . ASN A 1 93 ? -5.827 -9.414 14.815 1.00 90.75 93 ASN A CA 1
ATOM 707 C C . ASN A 1 93 ? -7.179 -8.680 14.887 1.00 90.75 93 ASN A C 1
ATOM 709 O O . ASN A 1 93 ? -7.536 -8.221 15.969 1.00 90.75 93 ASN A O 1
ATOM 713 N N . LYS A 1 94 ? -7.899 -8.541 13.766 1.00 91.62 94 LYS A N 1
ATOM 714 C CA . LYS A 1 94 ? -9.186 -7.837 13.626 1.00 91.62 94 LYS A CA 1
ATOM 715 C C . LYS A 1 94 ? -10.092 -8.551 12.601 1.00 91.62 94 LYS A C 1
ATOM 717 O O . LYS A 1 94 ? -10.407 -7.981 11.559 1.00 91.62 94 LYS A O 1
ATOM 722 N N . PRO A 1 95 ? -10.548 -9.790 12.876 1.00 87.19 95 PRO A N 1
ATOM 723 C CA . PRO A 1 95 ? -11.226 -10.645 11.891 1.00 87.19 95 PRO A CA 1
ATOM 724 C C . PRO A 1 95 ? -12.637 -10.184 11.461 1.00 87.19 95 PRO A C 1
ATOM 726 O O . PRO A 1 95 ? -13.288 -10.879 10.687 1.00 87.19 95 PRO A O 1
ATOM 729 N N . GLY A 1 96 ? -13.130 -9.047 11.962 1.00 90.00 96 GLY A N 1
ATOM 730 C CA . GLY A 1 96 ? -14.467 -8.512 11.673 1.00 90.00 96 GLY A CA 1
ATOM 731 C C . GLY A 1 96 ? -14.493 -7.241 10.823 1.00 90.00 96 GLY A C 1
ATOM 732 O O . GLY A 1 96 ? -15.577 -6.721 10.591 1.00 90.00 96 GLY A O 1
ATOM 733 N N . ALA A 1 97 ? -13.335 -6.739 10.391 1.00 94.31 97 ALA A N 1
ATOM 734 C CA . ALA A 1 97 ? -13.227 -5.519 9.599 1.00 94.31 97 ALA A CA 1
ATOM 735 C C . ALA A 1 97 ? -12.215 -5.707 8.467 1.00 94.31 97 ALA A C 1
ATOM 737 O O . ALA A 1 97 ? -11.175 -6.344 8.647 1.00 94.31 97 ALA A O 1
ATOM 738 N N . GLN A 1 98 ? -12.535 -5.161 7.301 1.00 97.19 98 GLN A N 1
ATOM 739 C CA . GLN A 1 98 ? -11.771 -5.324 6.074 1.00 97.19 98 GLN A CA 1
ATOM 740 C C . GLN A 1 98 ? -10.899 -4.100 5.793 1.00 97.19 98 GLN A C 1
ATOM 742 O O . GLN A 1 98 ? -11.341 -2.953 5.873 1.00 97.19 98 GLN A O 1
ATOM 747 N N . ILE A 1 99 ? -9.656 -4.366 5.396 1.00 96.69 99 ILE A N 1
ATOM 748 C CA . ILE A 1 99 ? -8.739 -3.391 4.814 1.00 96.69 99 ILE A CA 1
ATOM 749 C C . ILE A 1 99 ? -8.730 -3.580 3.304 1.00 96.69 99 ILE A C 1
ATOM 751 O O . ILE A 1 99 ? -8.387 -4.650 2.801 1.00 96.69 99 ILE A O 1
ATOM 755 N N . HIS A 1 100 ? -9.073 -2.522 2.585 1.00 97.75 100 HIS A N 1
ATOM 756 C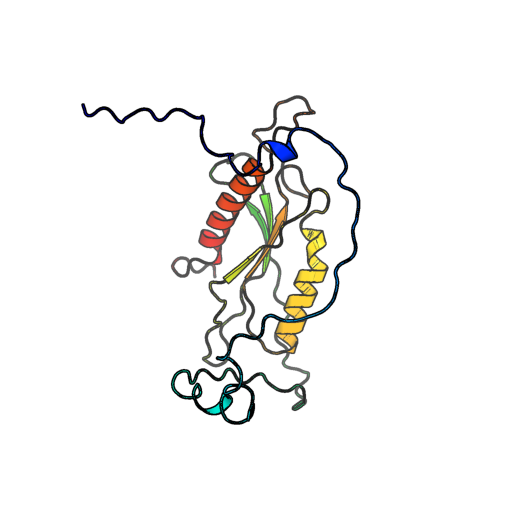 CA . HIS A 1 100 ? -9.085 -2.480 1.134 1.00 97.75 100 HIS A CA 1
ATOM 757 C C . HIS A 1 100 ? -7.712 -2.068 0.585 1.00 97.75 100 HIS A C 1
ATOM 759 O O . HIS A 1 100 ? -7.107 -1.096 1.044 1.00 97.75 100 HIS A O 1
ATOM 765 N N . TYR A 1 101 ? -7.209 -2.789 -0.422 1.00 97.94 101 TYR A N 1
ATOM 766 C CA . TYR A 1 101 ? -5.896 -2.546 -1.025 1.00 97.94 101 TYR A CA 1
ATOM 767 C C . TYR A 1 101 ? -5.863 -2.708 -2.548 1.00 97.94 101 TYR A C 1
ATOM 769 O O . TYR A 1 101 ? -6.722 -3.361 -3.140 1.00 97.94 101 TYR A O 1
ATOM 777 N N . THR A 1 102 ? -4.877 -2.065 -3.166 1.00 97.94 102 THR A N 1
ATOM 778 C CA . THR A 1 102 ? -4.525 -2.221 -4.578 1.00 97.94 102 THR A CA 1
ATOM 779 C C . THR A 1 102 ? -3.097 -2.738 -4.650 1.00 97.94 102 THR A C 1
ATOM 781 O O . THR A 1 102 ? -2.177 -2.107 -4.123 1.00 97.94 102 THR A O 1
ATOM 784 N N . TYR A 1 103 ? -2.904 -3.884 -5.293 1.00 97.62 103 TYR A N 1
ATOM 785 C CA . TYR A 1 103 ? -1.621 -4.561 -5.416 1.00 97.62 103 TYR A CA 1
ATOM 786 C C . TYR A 1 103 ? -1.221 -4.709 -6.885 1.00 97.62 103 TYR A C 1
ATOM 788 O O . TYR A 1 103 ? -2.019 -5.116 -7.724 1.00 97.62 103 TYR A O 1
ATOM 796 N N . TYR A 1 104 ? 0.037 -4.403 -7.191 1.00 97.00 104 TYR A N 1
ATOM 797 C CA . TYR A 1 104 ? 0.661 -4.741 -8.466 1.00 97.00 104 TYR A CA 1
ATOM 798 C C . TYR A 1 104 ? 1.773 -5.761 -8.219 1.00 97.00 104 TYR A C 1
ATOM 800 O O . TYR A 1 104 ? 2.676 -5.478 -7.420 1.00 97.00 104 TYR A O 1
ATOM 808 N N . PRO A 1 105 ? 1.769 -6.911 -8.913 1.00 94.94 105 PRO A N 1
ATOM 809 C CA . PRO A 1 105 ? 2.808 -7.918 -8.753 1.00 94.94 105 PRO A CA 1
ATOM 810 C C . PRO A 1 105 ? 4.156 -7.419 -9.272 1.00 94.94 105 PRO A C 1
ATOM 812 O O . PRO A 1 105 ? 4.228 -6.594 -10.182 1.00 94.94 105 PRO A O 1
ATOM 815 N N . ALA A 1 106 ? 5.248 -7.955 -8.724 1.00 94.31 106 ALA A N 1
ATOM 816 C CA . ALA A 1 106 ? 6.586 -7.686 -9.243 1.00 94.31 106 ALA A CA 1
ATOM 817 C C . ALA A 1 106 ? 6.726 -8.193 -10.691 1.00 94.31 106 ALA A C 1
ATOM 819 O O . ALA A 1 106 ? 6.143 -9.210 -11.072 1.00 94.31 106 ALA A O 1
ATOM 820 N N . SER A 1 107 ? 7.551 -7.524 -11.502 1.00 92.94 107 SER A N 1
ATOM 821 C CA . SER A 1 107 ? 7.784 -7.958 -12.884 1.00 92.94 107 SER A CA 1
ATOM 822 C C . SER A 1 107 ? 8.347 -9.380 -12.936 1.00 92.94 107 SER A C 1
ATOM 824 O O . SER A 1 107 ? 9.247 -9.723 -12.158 1.00 92.94 107 SER A O 1
ATOM 826 N N . LYS A 1 108 ? 7.888 -10.183 -13.897 1.00 89.00 108 LYS A N 1
ATOM 827 C CA . LYS A 1 108 ? 8.415 -11.535 -14.122 1.00 89.00 108 LYS A CA 1
ATOM 828 C C . LYS A 1 108 ? 9.886 -11.488 -14.579 1.00 89.00 108 LYS A C 1
ATOM 830 O O . LYS A 1 108 ? 10.302 -10.504 -15.195 1.00 89.00 108 LYS A O 1
ATOM 835 N N . PRO A 1 109 ? 10.684 -12.534 -14.299 1.00 84.56 109 PRO A N 1
ATOM 836 C CA . PRO A 1 109 ? 12.009 -12.695 -14.895 1.00 84.56 109 PRO A CA 1
ATOM 837 C C . PRO A 1 109 ? 11.940 -12.611 -16.425 1.00 84.56 109 PRO A C 1
ATOM 839 O O . PRO A 1 109 ? 11.006 -13.141 -17.028 1.00 84.56 109 PRO A O 1
ATOM 842 N N . HIS A 1 110 ? 12.934 -11.989 -17.058 1.00 79.00 110 HIS A N 1
ATOM 843 C CA . HIS A 1 110 ? 12.988 -11.847 -18.514 1.00 79.00 110 HIS A CA 1
ATOM 844 C C . HIS A 1 110 ? 14.348 -12.297 -19.052 1.00 79.00 110 HIS A C 1
ATOM 846 O O . HIS A 1 110 ? 15.388 -11.926 -18.510 1.00 79.00 110 HIS A O 1
ATOM 852 N N . GLY A 1 111 ? 14.347 -13.107 -20.116 1.00 71.12 111 GLY A N 1
ATOM 853 C CA . GLY A 1 111 ? 15.566 -13.484 -20.842 1.00 71.12 111 GLY A CA 1
ATOM 854 C C . GLY A 1 111 ? 16.654 -14.144 -19.985 1.00 71.12 111 GLY A C 1
ATOM 855 O O . GLY A 1 111 ? 17.827 -13.838 -20.153 1.00 71.12 111 GLY A O 1
ATOM 856 N N . GLY A 1 112 ? 16.283 -14.997 -19.023 1.00 73.56 112 GLY A N 1
ATOM 857 C CA . GLY A 1 112 ? 17.235 -15.656 -18.116 1.00 73.56 112 GLY A CA 1
ATOM 858 C C . GLY A 1 112 ? 17.793 -14.763 -16.998 1.00 73.56 112 GLY A C 1
ATOM 859 O O . GLY A 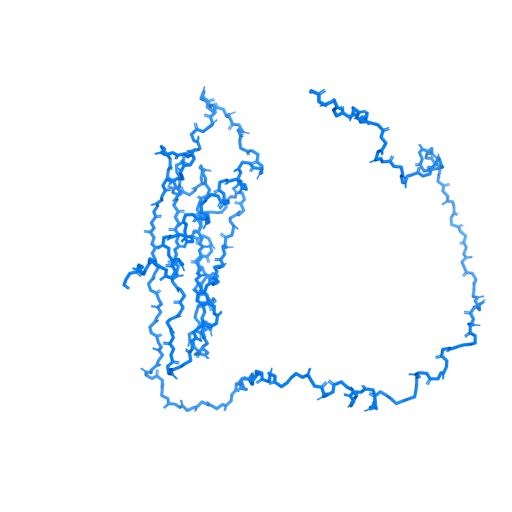1 112 ? 18.518 -15.254 -16.134 1.00 73.56 112 GLY A O 1
ATOM 860 N N . HIS A 1 113 ? 17.426 -13.479 -16.960 1.00 77.31 113 HIS A N 1
ATOM 861 C CA . HIS A 1 113 ? 17.778 -12.574 -15.873 1.00 77.31 113 HIS A CA 1
ATOM 862 C C . HIS A 1 113 ? 16.664 -12.557 -14.812 1.00 77.31 113 HIS A C 1
ATOM 864 O O . HIS A 1 113 ? 15.518 -12.209 -15.126 1.00 77.31 113 HIS A O 1
ATOM 870 N N . PRO A 1 114 ? 16.957 -12.927 -13.549 1.00 86.69 114 PRO A N 1
ATOM 871 C CA . PRO A 1 114 ? 15.975 -12.844 -12.476 1.00 86.69 114 PRO A CA 1
ATOM 872 C C . PRO A 1 114 ? 15.643 -11.380 -12.169 1.00 86.69 114 PRO A C 1
ATOM 874 O O . PRO A 1 114 ? 16.510 -10.510 -12.251 1.00 86.69 114 PRO A O 1
ATOM 877 N N . ASN A 1 115 ? 14.400 -11.109 -11.765 1.00 89.69 115 ASN A N 1
ATOM 878 C CA . ASN A 1 115 ? 14.040 -9.808 -11.209 1.00 89.69 115 ASN A CA 1
ATOM 879 C C . ASN A 1 115 ? 14.696 -9.668 -9.819 1.00 89.69 115 ASN A C 1
ATOM 881 O O . ASN A 1 115 ? 14.292 -10.386 -8.903 1.00 89.69 115 ASN A O 1
ATOM 885 N N . PRO A 1 116 ? 15.664 -8.751 -9.616 1.00 91.38 116 PRO A N 1
ATOM 886 C CA . PRO A 1 116 ? 16.309 -8.573 -8.313 1.00 91.38 116 PRO A CA 1
ATOM 887 C C . PRO A 1 116 ? 15.355 -8.011 -7.245 1.00 91.38 116 PRO A C 1
ATOM 889 O O . PRO A 1 116 ? 15.689 -8.011 -6.064 1.00 91.38 116 PRO A O 1
ATOM 892 N N . PHE A 1 117 ? 14.177 -7.538 -7.653 1.00 92.38 117 PHE A N 1
ATOM 893 C CA . PHE A 1 117 ? 13.141 -6.959 -6.806 1.00 92.38 117 PHE A CA 1
ATOM 894 C C . PHE A 1 117 ? 11.941 -7.895 -6.604 1.00 92.38 117 PHE A C 1
ATOM 896 O O . PHE A 1 117 ? 10.910 -7.453 -6.105 1.00 92.38 117 PHE A O 1
ATOM 903 N N . SER A 1 118 ? 12.046 -9.179 -6.970 1.00 90.75 118 SER A N 1
ATOM 904 C CA . SER A 1 118 ? 10.954 -10.160 -6.822 1.00 90.75 118 SER A CA 1
ATOM 905 C C . SER A 1 118 ? 10.500 -10.374 -5.374 1.00 90.75 118 SER A C 1
ATOM 907 O O . SER A 1 118 ? 9.416 -10.893 -5.138 1.00 90.75 118 SER A O 1
ATOM 909 N N . GLN A 1 119 ? 11.327 -9.977 -4.407 1.00 91.31 119 GLN A N 1
ATOM 910 C CA . GLN A 1 119 ? 11.051 -10.011 -2.968 1.00 91.31 119 GLN A CA 1
ATOM 911 C C . GLN A 1 119 ? 11.042 -8.598 -2.366 1.00 91.31 119 GLN A C 1
ATOM 913 O O . GLN A 1 119 ? 11.358 -8.396 -1.200 1.00 91.31 119 GLN A O 1
ATOM 918 N N . THR A 1 120 ? 10.781 -7.576 -3.179 1.00 94.56 120 THR A N 1
ATOM 919 C CA . THR A 1 120 ? 10.676 -6.188 -2.724 1.00 94.56 120 THR A CA 1
ATOM 920 C C . THR A 1 120 ? 9.239 -5.722 -2.879 1.00 94.56 120 THR A C 1
ATOM 922 O O . THR A 1 120 ? 8.650 -5.854 -3.951 1.00 94.56 120 THR A O 1
ATOM 925 N N . LEU A 1 121 ? 8.709 -5.138 -1.807 1.00 96.12 121 LEU A N 1
ATOM 926 C CA . LEU A 1 121 ? 7.387 -4.534 -1.751 1.00 96.12 121 LEU A CA 1
ATOM 927 C C . LEU A 1 121 ? 7.536 -3.036 -1.475 1.00 96.12 121 LEU A C 1
ATOM 929 O O . LEU A 1 121 ? 8.137 -2.648 -0.472 1.00 96.12 121 LEU A O 1
ATOM 933 N N . ILE A 1 122 ? 6.993 -2.198 -2.354 1.00 97.69 122 ILE A N 1
ATOM 934 C CA . ILE A 1 122 ? 6.859 -0.758 -2.120 1.00 97.69 122 ILE A CA 1
ATOM 935 C C . ILE A 1 122 ? 5.442 -0.491 -1.629 1.00 97.69 122 ILE A C 1
ATOM 937 O O . ILE A 1 122 ? 4.481 -0.759 -2.345 1.00 97.69 122 ILE A O 1
ATOM 941 N N . VAL A 1 123 ? 5.324 0.069 -0.425 1.00 97.44 123 VAL A N 1
ATOM 942 C CA . VAL A 1 123 ? 4.034 0.423 0.175 1.00 97.44 123 VAL A CA 1
ATOM 943 C C . VAL A 1 123 ? 3.823 1.936 0.103 1.00 97.44 123 VAL A C 1
ATOM 945 O O . VAL A 1 123 ? 4.609 2.709 0.652 1.00 97.44 123 VAL A O 1
ATOM 948 N N . PHE A 1 124 ? 2.749 2.353 -0.559 1.00 96.69 124 PHE A N 1
ATOM 949 C CA . PHE A 1 124 ? 2.276 3.729 -0.639 1.00 96.69 124 PHE A CA 1
ATOM 950 C C . PHE A 1 124 ? 1.365 4.004 0.559 1.00 96.69 124 PHE A C 1
ATOM 952 O O . PHE A 1 124 ? 0.250 3.491 0.648 1.00 96.69 124 PHE A O 1
ATOM 959 N N . LEU A 1 125 ? 1.879 4.775 1.518 1.00 94.19 125 LEU A N 1
ATOM 960 C CA . LEU A 1 125 ? 1.180 5.083 2.763 1.00 94.19 125 LEU A CA 1
ATOM 961 C C . LEU A 1 125 ? 0.308 6.324 2.606 1.00 94.19 125 LEU A C 1
ATOM 963 O O . LEU A 1 125 ? 0.795 7.403 2.270 1.00 94.19 125 LEU A O 1
ATOM 967 N N . ASN A 1 126 ? -0.976 6.184 2.915 1.00 90.00 126 ASN A N 1
ATOM 968 C CA . ASN A 1 126 ? -1.903 7.305 2.912 1.00 90.00 126 ASN A CA 1
ATOM 969 C C . ASN A 1 126 ? -1.607 8.300 4.041 1.00 90.00 126 ASN A C 1
ATOM 971 O O . ASN A 1 126 ? -1.260 7.929 5.166 1.00 90.00 126 ASN A O 1
ATOM 975 N N . GLY A 1 127 ? -1.827 9.582 3.743 1.00 81.25 127 GLY A N 1
ATOM 976 C CA . GLY A 1 127 ? -1.979 10.622 4.760 1.00 81.25 127 GLY A CA 1
ATOM 977 C C . GLY A 1 127 ? -3.357 10.570 5.429 1.00 81.25 127 GLY A C 1
ATOM 978 O O . GLY A 1 127 ? -4.157 9.671 5.178 1.00 81.25 127 GLY A O 1
ATOM 979 N N . LEU A 1 128 ? -3.665 11.572 6.259 1.00 78.75 128 LEU A N 1
ATOM 980 C CA . LEU A 1 128 ? -4.911 11.603 7.036 1.00 78.75 128 LEU A CA 1
ATOM 981 C C . LEU A 1 128 ? -6.195 11.621 6.193 1.00 78.75 128 LEU A C 1
ATOM 983 O O . LEU A 1 128 ? -7.195 11.082 6.646 1.00 78.75 128 LEU A O 1
ATOM 987 N N . MET A 1 129 ? -6.170 12.235 5.008 1.00 80.38 129 MET A N 1
ATOM 988 C CA . MET A 1 129 ? -7.391 12.562 4.254 1.00 80.38 129 MET A CA 1
ATOM 989 C C . MET A 1 129 ? -7.537 11.811 2.929 1.00 80.38 129 MET A C 1
ATOM 991 O O . MET A 1 129 ? -8.650 11.637 2.449 1.00 80.38 129 MET A O 1
ATOM 995 N N . MET A 1 130 ? -6.431 11.409 2.301 1.00 89.88 130 MET A N 1
ATOM 996 C CA . MET A 1 130 ? -6.461 10.903 0.926 1.00 89.88 130 MET A CA 1
ATOM 997 C C . MET A 1 130 ? -6.463 9.373 0.899 1.00 89.88 130 MET A C 1
ATOM 999 O O . MET A 1 130 ? -5.509 8.802 1.427 1.00 89.88 130 MET A O 1
ATOM 1003 N N . PRO A 1 131 ? -7.481 8.715 0.314 1.00 94.25 131 PRO A N 1
ATOM 1004 C CA . PRO A 1 131 ? -7.567 7.254 0.216 1.00 94.25 131 PRO A CA 1
ATOM 1005 C C . PRO A 1 131 ? -6.534 6.661 -0.753 1.00 94.25 131 PRO A C 1
ATOM 1007 O O . PRO A 1 131 ? -5.806 7.386 -1.435 1.00 94.25 131 PRO A O 1
ATOM 1010 N N . ARG A 1 132 ? -6.471 5.330 -0.823 1.00 94.81 132 ARG A N 1
ATOM 1011 C CA . ARG A 1 132 ? -5.460 4.553 -1.557 1.00 94.81 132 ARG A CA 1
ATOM 1012 C C . ARG A 1 132 ? -5.376 4.923 -3.034 1.00 94.81 132 ARG A C 1
ATOM 1014 O O . ARG A 1 132 ? -4.276 4.991 -3.572 1.00 94.81 132 ARG A O 1
ATOM 1021 N N . ASN A 1 133 ? -6.518 5.225 -3.657 1.00 94.88 133 ASN A N 1
ATOM 1022 C CA . ASN A 1 133 ? -6.612 5.571 -5.078 1.00 94.88 133 ASN A CA 1
ATOM 1023 C C . ASN A 1 133 ? -5.962 6.929 -5.409 1.00 94.88 133 ASN A C 1
ATOM 1025 O O . ASN A 1 133 ? -5.650 7.214 -6.563 1.00 94.88 133 ASN A O 1
ATOM 1029 N N . SER A 1 134 ? -5.669 7.760 -4.401 1.00 96.00 134 SER A N 1
ATOM 1030 C CA . SER A 1 134 ? -4.898 8.993 -4.599 1.00 96.00 134 SER A CA 1
ATOM 1031 C C . SER A 1 134 ? -3.462 8.723 -5.063 1.00 96.00 134 SER A C 1
ATOM 1033 O O . SER A 1 134 ? -2.830 9.603 -5.651 1.00 96.00 134 SER A O 1
ATOM 1035 N N . TRP A 1 135 ? -2.957 7.504 -4.846 1.00 96.88 135 TRP A N 1
ATOM 1036 C CA . TRP A 1 135 ? -1.644 7.069 -5.312 1.00 96.88 135 TRP A CA 1
ATOM 1037 C C . TRP A 1 135 ? -1.639 6.508 -6.733 1.00 96.88 135 TRP A C 1
ATOM 1039 O O . TRP A 1 135 ? -0.549 6.369 -7.295 1.00 96.88 135 TRP A O 1
ATOM 1049 N N . ASP A 1 136 ? -2.800 6.250 -7.345 1.00 95.88 136 ASP A N 1
ATOM 1050 C CA . ASP A 1 136 ? -2.884 5.612 -8.664 1.00 95.88 136 ASP A CA 1
ATOM 1051 C C . ASP A 1 136 ? -2.034 6.344 -9.717 1.00 95.88 136 ASP A C 1
ATOM 1053 O O . ASP A 1 136 ? -1.199 5.691 -10.348 1.00 95.88 136 ASP A O 1
ATOM 1057 N N . PRO A 1 137 ? -2.087 7.688 -9.866 1.00 97.19 137 PRO A N 1
ATOM 1058 C CA . PRO A 1 137 ? -1.253 8.381 -10.851 1.00 97.19 137 PRO A CA 1
ATOM 1059 C C . PRO A 1 137 ? 0.254 8.193 -10.617 1.00 97.19 137 PRO A C 1
ATOM 1061 O O . PRO A 1 137 ? 1.032 8.093 -11.569 1.00 97.19 137 PRO A O 1
ATOM 1064 N N . ALA A 1 138 ? 0.687 8.127 -9.355 1.00 97.56 138 ALA A N 1
ATOM 1065 C CA . ALA A 1 138 ? 2.092 7.936 -9.006 1.00 97.56 138 ALA A CA 1
ATOM 1066 C C . ALA A 1 138 ? 2.553 6.498 -9.287 1.00 97.56 138 ALA A C 1
ATOM 1068 O O . ALA A 1 138 ? 3.628 6.301 -9.860 1.00 97.56 138 ALA A O 1
ATOM 1069 N N . MET A 1 139 ? 1.732 5.505 -8.930 1.00 97.75 139 MET A N 1
ATOM 1070 C CA . MET A 1 139 ? 1.987 4.090 -9.210 1.00 97.75 139 MET A CA 1
ATOM 1071 C C . MET A 1 139 ? 2.023 3.830 -10.720 1.00 97.75 139 MET A C 1
ATOM 1073 O O . MET A 1 139 ? 2.981 3.230 -11.210 1.00 97.75 139 MET A O 1
ATOM 1077 N N . HIS A 1 140 ? 1.052 4.368 -11.466 1.00 97.19 140 HIS A N 1
ATOM 1078 C CA . HIS A 1 140 ? 1.016 4.281 -12.925 1.00 97.19 140 HIS A CA 1
ATOM 1079 C C . HIS A 1 140 ? 2.251 4.912 -13.566 1.00 97.19 140 HIS A C 1
ATOM 1081 O O . HIS A 1 140 ? 2.925 4.255 -14.356 1.00 97.19 140 HIS A O 1
ATOM 1087 N N . SER A 1 141 ? 2.613 6.139 -13.174 1.00 97.75 141 SER A N 1
ATOM 1088 C CA . SER A 1 141 ? 3.799 6.807 -13.724 1.00 97.75 141 SER A CA 1
ATOM 1089 C C . SER A 1 141 ? 5.096 6.052 -13.413 1.00 97.75 141 SER A C 1
ATOM 1091 O O . SER A 1 141 ? 6.015 6.025 -14.235 1.00 97.75 141 SER A O 1
ATOM 1093 N N . PHE A 1 142 ? 5.202 5.440 -12.229 1.00 97.75 142 PHE A N 1
ATOM 1094 C CA . PHE A 1 142 ? 6.350 4.610 -11.874 1.00 97.75 142 PHE A CA 1
ATOM 1095 C C . PHE A 1 142 ? 6.441 3.364 -12.765 1.00 97.75 142 PHE A C 1
ATOM 1097 O O . PHE A 1 142 ? 7.503 3.103 -13.334 1.00 97.75 142 PHE A O 1
ATOM 1104 N N . LEU A 1 143 ? 5.341 2.617 -12.903 1.00 97.00 143 LEU A N 1
ATOM 1105 C CA . LEU A 1 143 ? 5.287 1.399 -13.712 1.00 97.00 143 LEU A CA 1
ATOM 1106 C C . LEU A 1 143 ? 5.553 1.695 -15.187 1.00 97.00 143 LEU A C 1
ATOM 1108 O O . LEU A 1 143 ? 6.416 1.055 -15.781 1.00 97.00 143 LEU A O 1
ATOM 1112 N N . GLU A 1 144 ? 4.902 2.712 -15.747 1.00 96.12 144 GLU A N 1
ATOM 1113 C CA . GLU A 1 144 ? 5.077 3.140 -17.138 1.00 96.12 144 GLU A CA 1
ATOM 1114 C C . GLU A 1 144 ? 6.554 3.409 -17.456 1.00 96.12 144 GLU A C 1
ATOM 1116 O O . GLU A 1 144 ? 7.112 2.824 -18.385 1.00 96.12 144 GLU A O 1
ATOM 1121 N N . LYS A 1 145 ? 7.239 4.209 -16.628 1.00 95.88 145 LYS A N 1
ATOM 1122 C CA . LYS A 1 145 ? 8.668 4.514 -16.811 1.00 95.88 145 LYS A CA 1
ATOM 1123 C C . LYS A 1 145 ? 9.549 3.264 -16.768 1.00 95.88 145 LYS A C 1
ATOM 1125 O O . LYS A 1 145 ? 10.537 3.189 -17.499 1.00 95.88 145 LYS A O 1
ATOM 1130 N N . ARG A 1 146 ? 9.227 2.285 -15.913 1.00 94.38 146 ARG A N 1
ATOM 1131 C CA . ARG A 1 146 ? 9.983 1.023 -15.824 1.00 94.38 146 ARG A CA 1
ATOM 1132 C C . ARG A 1 146 ? 9.718 0.127 -17.030 1.00 94.38 146 ARG A C 1
ATOM 1134 O O . ARG A 1 146 ? 10.677 -0.406 -17.579 1.00 94.38 146 ARG A O 1
ATOM 1141 N N . ILE A 1 147 ? 8.465 0.012 -17.465 1.00 92.88 147 ILE A N 1
ATOM 1142 C CA . ILE A 1 147 ? 8.049 -0.807 -18.612 1.00 92.88 147 ILE A CA 1
ATOM 1143 C C . ILE A 1 147 ? 8.660 -0.269 -19.906 1.00 92.88 147 ILE A C 1
ATOM 1145 O O . ILE A 1 147 ? 9.332 -1.016 -20.615 1.00 92.88 147 ILE A O 1
ATOM 1149 N N . VAL A 1 148 ? 8.521 1.036 -20.166 1.00 92.75 148 VAL A N 1
ATOM 1150 C CA . VAL A 1 148 ? 9.126 1.701 -21.333 1.00 92.75 148 VAL A CA 1
ATOM 1151 C C . VAL A 1 148 ? 10.649 1.546 -21.317 1.00 92.75 148 VAL A C 1
ATOM 1153 O O . VAL A 1 148 ? 11.262 1.271 -22.345 1.00 92.75 148 VAL A O 1
ATOM 1156 N N . GLY A 1 149 ? 11.270 1.645 -20.137 1.00 91.69 149 GLY A N 1
ATOM 1157 C CA . GLY A 1 149 ? 12.706 1.424 -19.957 1.00 91.69 149 GLY A CA 1
ATOM 1158 C C . GLY A 1 149 ? 13.152 -0.043 -19.990 1.00 91.69 149 GLY A C 1
ATOM 1159 O O . GLY A 1 149 ? 14.347 -0.298 -19.846 1.00 91.69 149 GLY A O 1
ATOM 1160 N N . ARG A 1 150 ? 12.229 -1.006 -20.135 1.00 89.88 150 ARG A N 1
ATOM 1161 C CA . ARG A 1 150 ? 12.480 -2.457 -20.023 1.00 89.88 150 ARG A CA 1
ATOM 1162 C C . ARG A 1 150 ? 13.241 -2.834 -18.743 1.00 89.88 150 ARG A C 1
ATOM 1164 O O . ARG A 1 150 ? 14.105 -3.710 -18.741 1.00 89.88 150 ARG A O 1
ATOM 1171 N N . LEU A 1 151 ? 12.931 -2.147 -17.645 1.00 91.25 151 LEU A N 1
ATOM 1172 C CA . LEU A 1 151 ? 13.538 -2.362 -16.338 1.00 91.25 151 LEU A CA 1
ATOM 1173 C C . LEU A 1 151 ? 12.637 -3.250 -15.473 1.00 91.25 151 LEU A C 1
ATOM 1175 O O . LEU A 1 151 ? 11.423 -3.035 -15.440 1.00 91.25 151 LEU A O 1
ATOM 1179 N N . PRO A 1 152 ? 13.208 -4.187 -14.695 1.00 93.31 152 PRO A N 1
ATOM 1180 C CA . PRO A 1 152 ? 12.428 -4.948 -13.725 1.00 93.31 152 PRO A CA 1
ATOM 1181 C C . PRO A 1 152 ? 11.809 -4.008 -12.685 1.00 93.31 152 PRO A C 1
ATOM 1183 O O . PRO A 1 152 ? 12.386 -2.961 -12.400 1.00 93.31 152 PRO A O 1
ATOM 1186 N N . TYR A 1 153 ? 10.683 -4.354 -12.071 1.00 94.94 153 TYR A N 1
ATOM 1187 C CA . TYR A 1 153 ? 10.051 -3.547 -11.019 1.00 94.94 153 TYR A CA 1
ATOM 1188 C C . TYR A 1 153 ? 9.604 -4.405 -9.819 1.00 94.94 153 TYR A C 1
ATOM 1190 O O . TYR A 1 153 ? 9.317 -5.596 -9.990 1.00 94.94 153 TYR A O 1
ATOM 1198 N N . PRO A 1 154 ? 9.615 -3.831 -8.598 1.00 96.56 154 PRO A N 1
ATOM 1199 C CA . PRO A 1 154 ? 9.112 -4.487 -7.390 1.00 96.56 154 PRO A CA 1
ATOM 1200 C C . PRO A 1 154 ? 7.587 -4.585 -7.402 1.00 96.56 154 PRO A C 1
ATOM 1202 O O . PRO A 1 154 ? 6.927 -3.921 -8.200 1.00 96.56 154 PRO A O 1
ATOM 1205 N N . ALA A 1 155 ? 7.037 -5.351 -6.464 1.00 96.88 155 ALA A N 1
ATOM 1206 C CA . ALA A 1 155 ? 5.612 -5.289 -6.181 1.00 96.88 155 ALA A CA 1
ATOM 1207 C C . ALA A 1 155 ? 5.249 -3.924 -5.574 1.00 96.88 155 ALA A C 1
ATOM 1209 O O . ALA A 1 155 ? 6.023 -3.364 -4.788 1.00 96.88 155 ALA A O 1
ATOM 1210 N N . LEU A 1 156 ? 4.078 -3.395 -5.924 1.00 98.12 156 LEU A N 1
ATOM 1211 C CA . LEU A 1 156 ? 3.560 -2.130 -5.400 1.00 98.12 156 LEU A CA 1
ATOM 1212 C C . LEU A 1 156 ? 2.267 -2.381 -4.632 1.00 98.12 156 LEU A C 1
ATOM 1214 O O . LEU A 1 156 ? 1.460 -3.208 -5.040 1.00 98.12 156 LEU A O 1
ATOM 1218 N N . LEU A 1 157 ? 2.057 -1.639 -3.552 1.00 98.25 157 LEU A N 1
ATOM 1219 C CA . LEU A 1 157 ? 0.884 -1.772 -2.701 1.00 98.25 157 LEU A CA 1
ATOM 1220 C C . LEU A 1 157 ? 0.413 -0.400 -2.232 1.00 98.25 157 LEU A C 1
ATOM 1222 O O . LEU A 1 157 ? 1.192 0.337 -1.634 1.00 98.25 157 LEU A O 1
ATOM 1226 N N . SER A 1 158 ? -0.857 -0.082 -2.435 1.00 97.88 158 SER A N 1
ATOM 1227 C CA . SER A 1 158 ? -1.552 0.999 -1.731 1.00 97.88 158 SER A CA 1
ATOM 1228 C C . SER A 1 158 ? -2.725 0.406 -0.955 1.00 97.88 158 SER A C 1
ATOM 1230 O O . SER A 1 158 ? -3.259 -0.639 -1.325 1.00 97.88 158 SER A O 1
ATOM 1232 N N . TYR A 1 159 ? -3.110 1.020 0.161 1.00 97.62 159 TYR A N 1
ATOM 1233 C CA . TYR A 1 159 ? -4.212 0.512 0.975 1.00 97.62 159 TYR A CA 1
ATOM 1234 C C . TYR A 1 159 ? -4.891 1.623 1.760 1.00 97.62 159 TYR A C 1
ATOM 1236 O O . TYR A 1 159 ? -4.284 2.650 2.063 1.00 97.62 159 TYR A O 1
ATOM 1244 N N . ASP A 1 160 ? -6.154 1.397 2.087 1.00 95.69 160 ASP A N 1
ATOM 1245 C CA . ASP A 1 160 ? -6.957 2.266 2.925 1.00 95.69 160 ASP A CA 1
ATOM 1246 C C . ASP A 1 160 ? -6.857 1.820 4.384 1.00 95.69 160 ASP A C 1
ATOM 1248 O O . ASP A 1 160 ? -7.071 0.655 4.710 1.00 95.69 160 ASP A O 1
ATOM 1252 N N . ARG A 1 161 ? -6.528 2.742 5.293 1.00 93.12 161 ARG A N 1
ATOM 1253 C CA . ARG A 1 161 ? -6.566 2.459 6.738 1.00 93.12 161 ARG A CA 1
ATOM 1254 C C . ARG A 1 161 ? -8.019 2.266 7.188 1.00 93.12 161 ARG A C 1
ATOM 1256 O O . ARG A 1 161 ? -8.930 2.697 6.492 1.00 93.12 161 ARG A O 1
ATOM 1263 N N . TYR A 1 162 ? -8.236 1.671 8.359 1.00 92.00 162 TYR A N 1
ATOM 1264 C CA . TYR A 1 162 ? -9.583 1.608 8.930 1.00 92.00 162 TYR A CA 1
ATOM 1265 C C . TYR A 1 162 ? -10.222 3.001 9.013 1.00 92.00 162 TYR A C 1
ATOM 1267 O O . TYR A 1 162 ? -9.550 3.982 9.345 1.00 92.00 162 TYR A O 1
ATOM 1275 N N . GLY A 1 163 ? -11.507 3.078 8.666 1.00 89.75 163 GLY A N 1
ATOM 1276 C CA . GLY A 1 163 ? -12.282 4.316 8.600 1.00 89.75 163 GLY A CA 1
ATOM 1277 C C . GLY A 1 163 ? -11.913 5.241 7.436 1.00 89.75 163 GLY A C 1
ATOM 1278 O O . GLY A 1 163 ? -12.298 6.411 7.443 1.00 89.75 163 GLY A O 1
ATOM 1279 N N . GLN A 1 164 ? -11.151 4.760 6.453 1.00 91.06 164 GLN A N 1
ATOM 1280 C CA . GLN A 1 164 ? -10.708 5.537 5.302 1.00 91.06 164 GLN A CA 1
ATOM 1281 C C . GLN A 1 164 ? -11.106 4.849 3.995 1.00 91.06 164 GLN A C 1
ATOM 1283 O O . GLN A 1 164 ? -11.017 3.633 3.889 1.00 91.06 164 GLN A O 1
ATOM 1288 N N . GLY A 1 165 ? -11.477 5.637 2.981 1.00 93.44 165 GLY A N 1
ATOM 1289 C CA . GLY A 1 165 ? -11.778 5.120 1.643 1.00 93.44 165 GLY A CA 1
ATOM 1290 C C . GLY A 1 165 ? -12.841 4.024 1.679 1.00 93.44 165 GLY A C 1
ATOM 1291 O O . GLY A 1 165 ? -13.927 4.253 2.208 1.00 93.44 165 GLY A O 1
ATOM 1292 N N . ASP A 1 166 ? -12.497 2.858 1.134 1.00 95.69 166 ASP A N 1
ATOM 1293 C CA . ASP A 1 166 ? -13.391 1.694 1.091 1.00 95.69 166 ASP A CA 1
ATOM 1294 C C . ASP A 1 166 ? -13.213 0.743 2.290 1.00 95.69 166 ASP A C 1
ATOM 1296 O O . ASP A 1 166 ? -13.939 -0.242 2.393 1.00 95.69 166 ASP A O 1
ATOM 1300 N N . SER A 1 167 ? -12.243 0.991 3.178 1.00 95.62 167 SER A N 1
ATOM 1301 C CA . SER A 1 167 ? -12.006 0.146 4.354 1.00 95.62 167 SER A CA 1
ATOM 1302 C C . SER A 1 167 ? -13.058 0.366 5.437 1.00 95.62 167 SER A C 1
ATOM 1304 O O . SER A 1 167 ? -13.516 1.487 5.673 1.00 95.62 167 SER A O 1
ATOM 1306 N N . ASP A 1 168 ? -13.373 -0.708 6.159 1.00 94.38 168 ASP A N 1
ATOM 1307 C CA . ASP A 1 168 ? -14.335 -0.674 7.258 1.00 94.38 168 ASP A CA 1
ATOM 1308 C C . ASP A 1 168 ? -13.876 0.263 8.394 1.00 94.38 168 ASP A C 1
ATOM 1310 O O . ASP A 1 168 ? -12.677 0.536 8.538 1.00 94.38 168 ASP A O 1
ATOM 1314 N N . PRO A 1 169 ? -14.798 0.752 9.244 1.00 90.31 169 PRO A N 1
ATOM 1315 C CA . PRO A 1 169 ? -14.444 1.381 10.514 1.00 90.31 169 PRO A CA 1
ATOM 1316 C C . PRO A 1 169 ? -13.569 0.461 11.368 1.00 90.31 169 PRO A C 1
ATOM 1318 O O . PRO A 1 169 ? -13.668 -0.765 11.275 1.00 90.31 169 PRO A O 1
ATOM 1321 N N . ASP A 1 170 ? -12.721 1.037 12.219 1.00 89.00 170 ASP A N 1
ATOM 1322 C CA . ASP A 1 170 ? -11.901 0.205 13.090 1.00 89.00 170 ASP A CA 1
ATOM 1323 C C . ASP A 1 170 ? -12.802 -0.469 14.145 1.00 89.00 170 ASP A C 1
ATOM 1325 O O . ASP A 1 170 ? -13.584 0.211 14.809 1.00 89.00 170 ASP A O 1
ATOM 1329 N N . PRO A 1 171 ? -12.743 -1.800 14.314 1.00 88.69 171 PRO A N 1
ATOM 1330 C CA . PRO A 1 171 ? -13.581 -2.500 15.284 1.00 88.69 171 PRO A CA 1
ATOM 1331 C C . PRO A 1 171 ? -13.234 -2.174 16.744 1.00 88.69 171 PRO A C 1
ATOM 1333 O O . PRO A 1 171 ? -14.033 -2.487 17.625 1.00 88.69 171 PRO A O 1
ATOM 1336 N N . ASP A 1 172 ? -12.066 -1.580 17.007 1.00 85.94 172 ASP A N 1
ATOM 1337 C CA . ASP A 1 172 ? -11.665 -1.154 18.351 1.00 85.94 172 ASP A CA 1
ATOM 1338 C C . ASP A 1 172 ? -12.212 0.243 18.719 1.00 85.94 172 ASP A C 1
ATOM 1340 O O . ASP A 1 172 ? -12.059 0.670 19.866 1.00 85.94 172 ASP A O 1
ATOM 1344 N N . ASP A 1 173 ? -12.834 0.964 17.776 1.00 84.06 173 ASP A N 1
ATOM 1345 C CA . ASP A 1 173 ? -13.423 2.279 18.034 1.00 84.06 173 ASP A CA 1
ATOM 1346 C C . ASP A 1 173 ? -14.671 2.180 18.934 1.00 84.06 173 ASP A C 1
ATOM 1348 O O . ASP A 1 173 ? -15.592 1.391 18.698 1.00 84.06 173 ASP A O 1
ATOM 1352 N N . GLU A 1 174 ? -14.723 3.019 19.976 1.00 76.38 174 GLU A N 1
ATOM 1353 C CA . GLU A 1 174 ? -15.865 3.087 20.894 1.00 76.38 174 GLU A CA 1
ATOM 1354 C C . GLU A 1 174 ? -17.136 3.607 20.196 1.00 76.38 174 GLU A C 1
ATOM 1356 O O . GLU A 1 174 ? -17.124 4.575 19.436 1.00 76.38 174 GLU A O 1
ATOM 1361 N N . GLN A 1 175 ? -18.277 2.990 20.512 1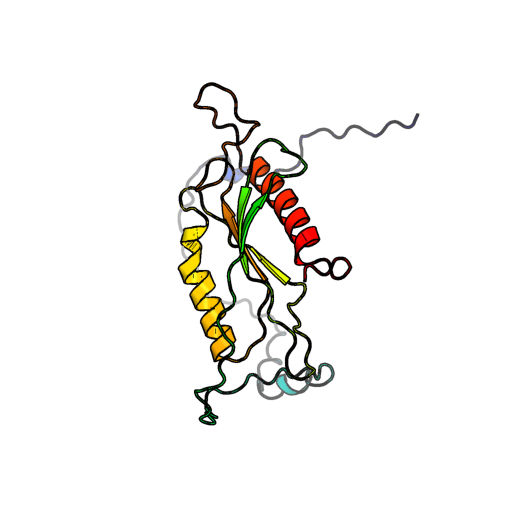.00 75.25 175 GLN A N 1
ATOM 1362 C CA . GLN A 1 175 ? -19.596 3.431 20.052 1.00 75.25 175 GLN A CA 1
ATOM 1363 C C . GLN A 1 175 ? -20.335 4.175 21.180 1.00 75.25 175 GLN A C 1
ATOM 1365 O O . GLN A 1 175 ? -20.369 3.664 22.304 1.00 75.25 175 GLN A O 1
ATOM 1370 N N . PRO A 1 176 ? -21.006 5.317 20.915 1.00 70.69 176 PRO A N 1
ATOM 1371 C CA . PRO A 1 176 ? -21.178 5.984 19.622 1.00 70.69 176 PRO A CA 1
ATOM 1372 C C . PRO A 1 176 ? -20.034 6.968 19.289 1.00 70.69 176 PRO A C 1
ATOM 1374 O O . PRO A 1 176 ? -19.330 7.419 20.192 1.00 70.69 176 PRO A O 1
ATOM 1377 N N . PRO A 1 177 ? -19.894 7.391 18.018 1.00 63.62 177 PRO A N 1
ATOM 1378 C CA . PRO A 1 177 ? -18.977 8.464 17.636 1.00 63.62 177 PRO A CA 1
ATOM 1379 C C . PRO A 1 177 ? -19.214 9.751 18.456 1.00 63.62 177 PRO A C 1
ATOM 1381 O O . PRO A 1 177 ? -20.364 10.039 18.805 1.00 63.62 177 PRO A O 1
ATOM 1384 N N . PRO A 1 178 ? -18.184 10.583 18.711 1.00 61.75 178 PRO A N 1
ATOM 1385 C CA . PRO A 1 178 ? -16.848 10.536 18.124 1.00 61.75 178 PRO A CA 1
ATOM 1386 C C . PRO A 1 178 ? -15.832 9.836 19.039 1.00 61.75 178 PRO A C 1
ATOM 1388 O O . PRO A 1 178 ? -15.292 10.452 19.959 1.00 61.75 178 PRO A O 1
ATOM 1391 N N . SER A 1 179 ? -15.502 8.574 18.760 1.00 59.47 179 SER A N 1
ATOM 1392 C CA . SER A 1 179 ? -14.272 7.987 19.284 1.00 59.47 179 SER A CA 1
ATOM 1393 C C . SER A 1 179 ? -13.123 8.402 18.367 1.00 59.47 179 SER A C 1
ATOM 1395 O O . SER A 1 179 ? -13.104 8.131 17.171 1.00 59.47 179 SER A O 1
ATOM 1397 N N . HIS A 1 180 ? -12.146 9.115 18.917 1.00 60.25 180 HIS A N 1
ATOM 1398 C CA . HIS A 1 180 ? -10.854 9.322 18.263 1.00 60.25 180 HIS A CA 1
ATOM 1399 C C . HIS A 1 180 ? -9.890 8.210 18.702 1.00 60.25 180 HIS A C 1
ATOM 1401 O O . HIS A 1 180 ? -8.779 8.497 19.145 1.00 60.25 180 HIS A O 1
ATOM 1407 N N . GLY A 1 181 ? -10.346 6.950 18.665 1.00 61.44 181 GLY A N 1
ATOM 1408 C CA . GLY A 1 181 ? -9.684 5.821 19.328 1.00 61.44 181 GLY A CA 1
ATOM 1409 C C . GLY A 1 181 ? -8.323 5.457 18.734 1.00 61.44 181 GLY A C 1
ATOM 1410 O O . GLY A 1 181 ? -7.487 4.848 19.403 1.00 61.44 181 GLY A O 1
ATOM 1411 N N . HIS A 1 182 ? -8.059 5.886 17.499 1.00 75.00 182 HIS A N 1
ATOM 1412 C CA . HIS A 1 182 ? -6.882 5.469 16.753 1.00 75.00 182 HIS A CA 1
ATOM 1413 C C . HIS A 1 182 ? -5.767 6.505 16.761 1.00 75.00 182 HIS A C 1
ATOM 1415 O O . HIS A 1 182 ? -5.739 7.464 15.987 1.00 75.00 182 HIS A O 1
ATOM 1421 N N . ASP A 1 183 ? -4.782 6.256 17.621 1.00 82.00 183 ASP A N 1
ATOM 1422 C CA . ASP A 1 183 ? -3.507 6.956 17.584 1.00 82.00 183 ASP A CA 1
ATOM 1423 C C . ASP A 1 183 ? -2.604 6.439 16.444 1.00 82.00 183 ASP A C 1
ATOM 1425 O O . ASP A 1 183 ? -2.865 5.425 15.787 1.00 82.00 183 ASP A O 1
ATOM 1429 N N . ALA A 1 184 ? -1.483 7.123 16.217 1.00 86.88 184 ALA A N 1
ATOM 1430 C CA . ALA A 1 184 ? -0.512 6.712 15.205 1.00 86.88 184 ALA A CA 1
ATOM 1431 C C . ALA A 1 184 ? 0.055 5.296 15.451 1.00 86.88 184 ALA A C 1
ATOM 1433 O O . ALA A 1 184 ? 0.427 4.609 14.499 1.00 86.88 184 ALA A O 1
ATOM 1434 N N . ILE A 1 185 ? 0.111 4.834 16.705 1.00 89.75 185 ILE A N 1
ATOM 1435 C CA . ILE A 1 185 ? 0.644 3.512 17.053 1.00 89.75 185 ILE A CA 1
ATOM 1436 C 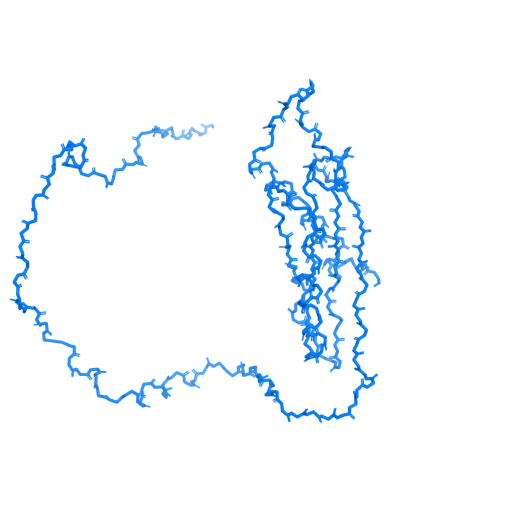C . ILE A 1 185 ? -0.314 2.408 16.606 1.00 89.75 185 ILE A C 1
ATOM 1438 O O . ILE A 1 185 ? 0.137 1.382 16.089 1.00 89.75 185 ILE A O 1
ATOM 1442 N N . SER A 1 186 ? -1.622 2.611 16.755 1.00 87.62 186 SER A N 1
ATOM 1443 C CA . SER A 1 186 ? -2.645 1.690 16.262 1.00 87.62 186 SER A CA 1
ATOM 1444 C C . SER A 1 186 ? -2.559 1.523 14.738 1.00 87.62 186 SER A C 1
ATOM 1446 O O . SER A 1 186 ? -2.515 0.391 14.249 1.00 87.62 186 SER A O 1
ATOM 1448 N N . ALA A 1 187 ? -2.371 2.622 13.997 1.00 89.31 187 ALA A N 1
ATOM 1449 C CA . ALA A 1 187 ? -2.178 2.598 12.548 1.00 89.31 187 ALA A CA 1
ATOM 1450 C C . ALA A 1 187 ? -0.904 1.836 12.141 1.00 89.31 187 ALA A C 1
ATOM 1452 O O . ALA A 1 187 ? -0.930 1.042 11.201 1.00 89.31 187 ALA A O 1
ATOM 1453 N N . VAL A 1 188 ? 0.203 2.017 12.872 1.00 92.81 188 VAL A N 1
ATOM 1454 C CA . VAL A 1 188 ? 1.457 1.279 12.630 1.00 92.81 188 VAL A CA 1
ATOM 1455 C C . VAL A 1 188 ? 1.293 -0.217 12.909 1.00 92.81 188 VAL A C 1
ATOM 1457 O O . VAL A 1 188 ? 1.805 -1.041 12.151 1.00 92.81 188 VAL A O 1
ATOM 1460 N N . LYS A 1 189 ? 0.571 -0.598 13.971 1.00 93.44 189 LYS A N 1
ATOM 1461 C CA . LYS A 1 189 ? 0.287 -2.010 14.278 1.00 93.44 189 LYS A CA 1
ATOM 1462 C C . LYS A 1 189 ? -0.555 -2.661 13.181 1.00 93.44 189 LYS A C 1
ATOM 1464 O O . LYS A 1 189 ? -0.213 -3.761 12.750 1.00 93.44 189 LYS A O 1
ATOM 1469 N N . ALA A 1 190 ? -1.596 -1.973 12.709 1.00 93.69 190 ALA A N 1
ATOM 1470 C CA . ALA A 1 190 ? -2.419 -2.437 11.596 1.00 93.69 190 ALA A CA 1
ATOM 1471 C C . ALA A 1 190 ? -1.588 -2.588 10.314 1.00 93.69 190 ALA A C 1
ATOM 1473 O O . ALA A 1 190 ? -1.600 -3.656 9.711 1.00 93.69 190 ALA A O 1
ATOM 1474 N N . LEU A 1 191 ? -0.776 -1.583 9.959 1.00 95.44 191 LEU A N 1
ATOM 1475 C CA . LEU A 1 191 ? 0.127 -1.642 8.805 1.00 95.44 191 LEU A CA 1
ATOM 1476 C C . LEU A 1 191 ? 1.102 -2.822 8.892 1.00 95.44 191 LEU A C 1
ATOM 1478 O O . LEU A 1 191 ? 1.312 -3.527 7.905 1.00 95.44 191 LEU A O 1
ATOM 1482 N N . LYS A 1 192 ? 1.704 -3.050 10.065 1.00 96.25 192 LYS A N 1
ATOM 1483 C CA . LYS A 1 192 ? 2.619 -4.177 10.273 1.00 96.25 192 LYS A CA 1
ATOM 1484 C C . LYS A 1 192 ? 1.913 -5.503 10.004 1.00 96.25 192 LYS A C 1
ATOM 1486 O O . LYS A 1 192 ? 2.443 -6.323 9.262 1.00 96.25 192 LYS A O 1
ATOM 1491 N N . GLN A 1 193 ? 0.742 -5.709 10.604 1.00 96.81 193 GLN A N 1
ATOM 1492 C CA . GLN A 1 193 ? -0.014 -6.946 10.435 1.00 96.81 193 GLN A CA 1
ATOM 1493 C C . GLN A 1 193 ? -0.456 -7.139 8.980 1.00 96.81 193 GLN A C 1
ATOM 1495 O O . GLN A 1 193 ? -0.243 -8.206 8.409 1.00 96.81 193 GLN A O 1
ATOM 1500 N N . PHE A 1 194 ? -0.976 -6.079 8.365 1.00 96.75 194 PHE A N 1
ATOM 1501 C CA . PHE A 1 194 ? -1.374 -6.053 6.964 1.00 96.75 194 PHE A CA 1
ATOM 1502 C C . PHE A 1 194 ? -0.220 -6.454 6.038 1.00 96.75 194 PHE A C 1
ATOM 1504 O O . PHE A 1 194 ? -0.346 -7.380 5.244 1.00 96.75 194 PHE A O 1
ATOM 1511 N N . THR A 1 195 ? 0.950 -5.834 6.208 1.00 96.25 195 THR A N 1
ATOM 1512 C CA . THR A 1 195 ? 2.130 -6.121 5.378 1.00 96.25 195 THR A CA 1
ATOM 1513 C C . THR A 1 195 ? 2.615 -7.561 5.553 1.00 96.25 195 THR A C 1
ATOM 1515 O O . THR A 1 195 ? 3.050 -8.178 4.585 1.00 96.25 195 THR A O 1
ATOM 1518 N N . LEU A 1 196 ? 2.528 -8.128 6.763 1.00 95.69 196 LEU A N 1
ATOM 1519 C CA . LEU A 1 196 ? 2.884 -9.531 7.002 1.00 95.69 196 LEU A CA 1
ATOM 1520 C C . LEU A 1 196 ? 1.934 -10.508 6.298 1.00 95.69 196 LEU A C 1
ATOM 1522 O O . LEU A 1 196 ? 2.385 -11.558 5.845 1.00 95.69 196 LEU A O 1
ATOM 1526 N N . GLN A 1 197 ? 0.642 -10.186 6.210 1.00 96.12 197 GLN A N 1
ATOM 1527 C CA . GLN A 1 197 ? -0.327 -10.986 5.454 1.00 96.12 197 GLN A CA 1
ATOM 1528 C C . GLN A 1 197 ? -0.085 -10.863 3.948 1.00 96.12 197 GLN A C 1
ATOM 1530 O O . GLN A 1 197 ? 0.124 -11.880 3.299 1.00 96.12 197 GLN A O 1
ATOM 1535 N N . ILE A 1 198 ? 0.066 -9.644 3.422 1.00 95.94 198 ILE A N 1
ATOM 1536 C CA . ILE A 1 198 ? 0.400 -9.431 2.003 1.00 95.94 198 ILE A CA 1
ATOM 1537 C C . ILE A 1 198 ? 1.693 -10.152 1.614 1.00 95.94 198 ILE A C 1
ATOM 1539 O O . ILE A 1 198 ? 1.770 -10.775 0.558 1.00 95.94 198 ILE A O 1
ATOM 1543 N N . TRP A 1 199 ? 2.713 -10.114 2.474 1.00 93.62 199 TRP A N 1
ATOM 1544 C CA . TRP A 1 199 ? 3.955 -10.839 2.223 1.00 93.62 199 TRP A CA 1
ATOM 1545 C C . TRP A 1 199 ? 3.721 -12.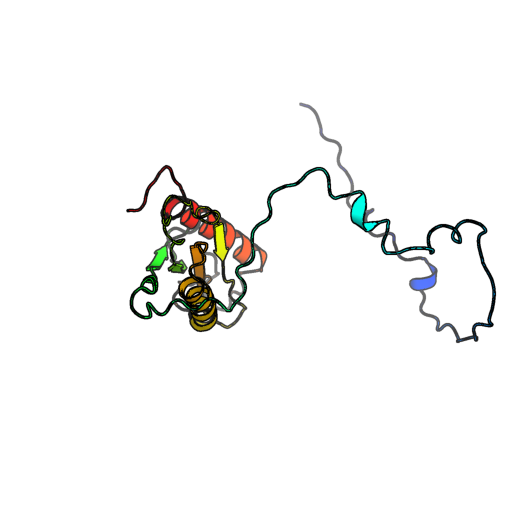348 2.101 1.00 93.62 199 TRP A C 1
ATOM 1547 O O . TRP A 1 199 ? 4.228 -12.984 1.182 1.00 93.62 199 TRP A O 1
ATOM 1557 N N . ARG A 1 200 ? 2.946 -12.917 3.026 1.00 92.75 200 ARG A N 1
ATOM 1558 C CA . ARG A 1 200 ? 2.607 -14.344 3.062 1.00 92.75 200 ARG A CA 1
ATOM 1559 C C . ARG A 1 200 ? 1.799 -14.780 1.839 1.00 92.75 200 ARG A C 1
ATOM 1561 O O . ARG A 1 200 ? 1.987 -15.900 1.375 1.00 92.75 200 ARG A O 1
ATOM 1568 N N . ASP A 1 201 ? 0.916 -13.912 1.357 1.00 91.56 201 ASP A N 1
ATOM 1569 C CA . ASP A 1 201 ? -0.060 -14.249 0.321 1.00 91.56 201 ASP A CA 1
ATOM 1570 C C . ASP A 1 201 ? 0.478 -13.992 -1.096 1.00 91.56 201 ASP A C 1
ATOM 1572 O O . ASP A 1 201 ? 0.146 -14.737 -2.018 1.00 91.56 201 ASP A O 1
ATOM 1576 N N . HIS A 1 202 ? 1.361 -13.000 -1.273 1.00 90.06 202 HIS A N 1
ATOM 1577 C CA . HIS A 1 202 ? 1.843 -12.589 -2.600 1.00 90.06 202 HIS A CA 1
ATOM 1578 C C . HIS A 1 202 ? 3.355 -12.715 -2.821 1.00 90.06 202 HIS A C 1
ATOM 1580 O O . HIS A 1 202 ? 3.794 -12.741 -3.970 1.00 90.06 202 HIS A O 1
ATOM 1586 N N . LEU A 1 203 ? 4.180 -12.722 -1.767 1.00 86.75 203 LEU A N 1
ATOM 1587 C CA . LEU A 1 203 ? 5.645 -12.711 -1.910 1.00 86.75 203 LEU A CA 1
ATOM 1588 C C . LEU A 1 203 ? 6.321 -14.005 -1.445 1.00 86.75 203 LEU A C 1
ATOM 1590 O O . LEU A 1 203 ? 7.468 -14.239 -1.824 1.00 86.75 203 LEU A O 1
ATOM 1594 N N . ASP A 1 204 ? 5.666 -14.850 -0.648 1.00 77.94 204 ASP A N 1
ATOM 1595 C CA . ASP A 1 204 ? 6.273 -16.096 -0.176 1.00 77.94 204 ASP A CA 1
ATOM 1596 C C . ASP A 1 204 ? 6.510 -17.073 -1.339 1.00 77.94 204 ASP A C 1
ATOM 1598 O O . ASP A 1 204 ? 5.592 -17.679 -1.880 1.00 77.94 204 ASP A O 1
ATOM 1602 N N . ILE A 1 205 ? 7.782 -17.271 -1.689 1.00 66.19 205 ILE A N 1
ATOM 1603 C CA . ILE A 1 205 ? 8.236 -18.154 -2.776 1.00 66.19 205 ILE A CA 1
ATOM 1604 C C . ILE A 1 205 ? 7.778 -19.608 -2.549 1.00 66.19 205 ILE A C 1
ATOM 1606 O O . ILE A 1 205 ? 7.645 -20.374 -3.502 1.00 66.19 205 ILE A O 1
ATOM 1610 N N . ASN A 1 206 ? 7.518 -19.997 -1.296 1.00 62.44 206 ASN A N 1
ATOM 1611 C CA . ASN A 1 206 ? 7.051 -21.342 -0.952 1.00 62.44 206 ASN A CA 1
ATOM 1612 C C . ASN A 1 206 ? 5.536 -21.521 -1.139 1.00 62.44 206 ASN A C 1
ATOM 1614 O O . ASN A 1 206 ? 5.039 -22.647 -1.078 1.00 62.44 206 ASN A O 1
ATOM 1618 N N . LYS A 1 207 ? 4.806 -20.429 -1.378 1.00 57.38 207 LYS A N 1
ATOM 1619 C CA . LYS A 1 207 ? 3.406 -20.414 -1.791 1.00 57.38 207 LYS A CA 1
ATOM 1620 C C . LYS A 1 207 ? 3.303 -19.627 -3.096 1.00 57.38 207 LYS A C 1
ATOM 1622 O O . LYS A 1 207 ? 2.938 -18.456 -3.057 1.00 57.38 207 LYS A O 1
ATOM 1627 N N . PRO A 1 208 ? 3.622 -20.236 -4.251 1.00 47.62 208 PRO A N 1
ATOM 1628 C CA . PRO A 1 208 ? 3.368 -19.580 -5.521 1.00 47.62 208 PRO A CA 1
ATOM 1629 C C . PRO A 1 208 ? 1.859 -19.350 -5.644 1.00 47.62 208 PRO A C 1
ATOM 1631 O O . PRO A 1 208 ? 1.083 -20.275 -5.888 1.00 47.62 208 PRO A O 1
ATOM 1634 N N . THR A 1 209 ? 1.423 -18.118 -5.405 1.00 47.06 209 THR A N 1
ATOM 1635 C CA . THR A 1 209 ? 0.160 -17.628 -5.929 1.00 47.06 209 THR A CA 1
ATOM 1636 C C . THR A 1 209 ? 0.386 -17.438 -7.427 1.00 47.06 209 THR A C 1
ATOM 1638 O O . THR A 1 209 ? 1.113 -16.535 -7.838 1.00 47.06 209 THR A O 1
ATOM 1641 N N . HIS A 1 210 ? -0.224 -18.350 -8.198 1.00 38.34 210 HIS A N 1
ATOM 1642 C CA . HIS A 1 210 ? -0.176 -18.569 -9.657 1.00 38.34 210 HIS A CA 1
ATOM 1643 C C . HIS A 1 210 ? 0.748 -19.685 -10.158 1.00 38.34 210 HIS A C 1
ATOM 1645 O O . HIS A 1 210 ? 1.990 -19.564 -10.066 1.00 38.34 210 HIS A O 1
#

Foldseek 3Di:
DDDDDDDDPPDDDDDDDPVVVDDDDDDDDDDDDDDDDDPDPPPPPPDPPPVVPPPPPDDPPPPPDDDPDDDPPPVPDQDDQFDKDWDWDAFPVGRPWIKTKIKGAWDQDDPPHGQPQLQPEAEDDDDPADAQCVCVVVVVVVRVVCRVVVHTGHMYMTIAFAPGDPIHHRPPADPDDDGPPDDPVNRVVVVVRVVVVCCVARRPPVDPPD

pLDDT: mean 73.07, std 23.02, range [33.62, 98.25]

Secondary structure (DSSP, 8-state):
-PPPPP--S--S---S-TTTSS--PPPP-PPPP-----TTSTTSSS-TTTGGGTT-SS------PPPTT-----TT-PPPPPPPEEEEEEETTEEEEEEEEEEEPPPPPBTTB--TTTT-EEEE---SS--GGGGHHHHHHHHHHHHHTT----EEEEEPPTTSTTSPPPTTSPSSS------HHHHHHHHHHHHHHHIIIII-TTS---

Radius of gyration: 28.25 Å; chains: 1; bounding box: 72×63×76 Å

Organism: NCBI:txid48097

InterPro domains:
  IPR029058 Alpha/Beta hydrolase fold [G3DSA:3.40.50.1820] (87-200)
  IPR029058 Alpha/Beta hydrolase fold [SSF53474] (72-193)

Sequence (210 aa):
MEAFPYISPQLKYSGLTRQEREGLAAKEKPATMNQANSPGTNSAQKDPIKTARKHESMNNRSYAIPFPGSINSSEDDTPPFPDAEVSSLALDNKPGAQIHYTYYPASKPHGGHPNPFSQTLIVFLNGLMMPRNSWDPAMHSFLEKRIVGRLPYPALLSYDRYGQGDSDPDPDDEQPPPSHGHDAISAVKALKQFTLQIWRDHLDINKPTH